Protein AF-A0A3C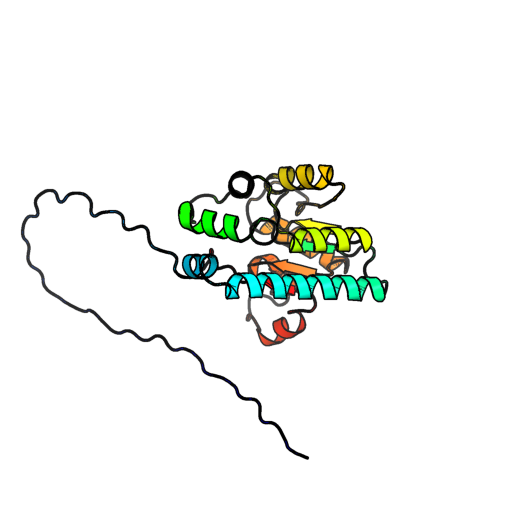2ASI5-F1 (afdb_monomer)

pLDDT: mean 75.32, std 20.76, range [27.34, 98.0]

Structure (mmCIF, N/CA/C/O backbone):
data_AF-A0A3C2ASI5-F1
#
_entry.id   AF-A0A3C2ASI5-F1
#
loop_
_atom_site.group_PDB
_atom_site.id
_atom_site.type_symbol
_atom_site.label_atom_id
_atom_site.label_alt_id
_atom_site.label_comp_id
_atom_site.label_asym_id
_atom_site.label_entity_id
_atom_site.label_seq_id
_atom_site.pdbx_PDB_ins_code
_atom_site.Cartn_x
_atom_site.Cartn_y
_atom_site.Cartn_z
_atom_site.occupancy
_atom_site.B_iso_or_equiv
_atom_site.auth_seq_id
_atom_site.auth_comp_id
_atom_site.auth_asym_id
_atom_site.auth_atom_id
_atom_site.pdbx_PDB_model_num
ATOM 1 N N . MET A 1 1 ? 4.940 -35.934 27.501 1.00 35.19 1 MET A N 1
ATOM 2 C CA . MET A 1 1 ? 5.335 -34.508 27.430 1.00 35.19 1 MET A CA 1
ATOM 3 C C . MET A 1 1 ? 6.661 -34.407 26.698 1.00 35.19 1 MET A C 1
ATOM 5 O O . MET A 1 1 ? 7.696 -34.692 27.286 1.00 35.19 1 MET A O 1
ATOM 9 N N . ILE A 1 2 ? 6.625 -34.088 25.405 1.00 32.31 2 ILE A N 1
ATOM 10 C CA . ILE A 1 2 ? 7.813 -33.987 24.550 1.00 32.31 2 ILE A CA 1
ATOM 11 C C . ILE A 1 2 ? 8.042 -32.499 24.269 1.00 32.31 2 ILE A C 1
ATOM 13 O O . ILE A 1 2 ? 7.171 -31.831 23.722 1.00 32.31 2 ILE A O 1
ATOM 17 N N . LYS A 1 3 ? 9.193 -31.978 24.710 1.00 33.22 3 LYS A N 1
ATOM 18 C CA . LYS A 1 3 ? 9.672 -30.620 24.415 1.00 33.22 3 LYS A CA 1
ATOM 19 C C . LYS A 1 3 ? 10.164 -30.575 22.965 1.00 33.22 3 LYS A C 1
ATOM 21 O O . LYS A 1 3 ? 11.128 -31.267 22.646 1.00 33.22 3 LYS A O 1
ATOM 26 N N . MET A 1 4 ? 9.556 -29.751 22.113 1.00 27.34 4 MET A N 1
ATOM 27 C CA . MET A 1 4 ? 10.111 -29.419 20.796 1.00 27.34 4 MET A CA 1
ATOM 28 C C . MET A 1 4 ? 11.123 -28.277 20.934 1.00 27.34 4 MET A C 1
ATOM 30 O O . MET A 1 4 ? 10.810 -27.214 21.466 1.00 27.34 4 MET A O 1
ATOM 34 N N . LYS A 1 5 ? 12.355 -28.531 20.483 1.00 31.55 5 LYS A N 1
ATOM 35 C CA . LYS A 1 5 ? 13.435 -27.548 20.347 1.00 31.55 5 LYS A CA 1
ATOM 36 C C . LYS A 1 5 ? 13.240 -26.795 19.027 1.00 31.55 5 LYS A C 1
ATOM 38 O O . LYS A 1 5 ? 13.076 -27.439 17.997 1.00 31.55 5 LYS A O 1
ATOM 43 N N . LEU A 1 6 ? 13.282 -25.461 19.062 1.00 35.88 6 LEU A N 1
ATOM 44 C CA . LEU A 1 6 ? 13.335 -24.630 17.857 1.00 35.88 6 LEU A CA 1
ATOM 45 C C . LEU A 1 6 ? 14.610 -24.943 17.059 1.00 35.88 6 LEU A C 1
ATOM 47 O O . LEU A 1 6 ? 15.708 -24.979 17.617 1.00 35.88 6 LEU A O 1
ATOM 51 N N . HIS A 1 7 ? 14.462 -25.141 15.752 1.00 35.16 7 HIS A N 1
ATOM 52 C CA . HIS A 1 7 ? 15.568 -25.187 14.804 1.00 35.16 7 HIS A CA 1
ATOM 53 C C . HIS A 1 7 ? 15.790 -23.784 14.235 1.00 35.16 7 HIS A C 1
ATOM 55 O O . HIS A 1 7 ? 14.991 -23.287 13.448 1.00 35.16 7 HIS A O 1
ATOM 61 N N . ILE A 1 8 ? 16.871 -23.145 14.681 1.00 43.47 8 ILE A N 1
ATOM 62 C CA . ILE A 1 8 ? 17.418 -21.916 14.101 1.00 43.47 8 ILE A CA 1
ATOM 63 C C . ILE A 1 8 ? 18.287 -22.345 12.917 1.00 43.47 8 ILE A C 1
ATOM 65 O O . ILE A 1 8 ? 19.248 -23.089 13.114 1.00 43.47 8 ILE A O 1
ATOM 69 N N . THR A 1 9 ? 17.958 -21.896 11.705 1.00 39.84 9 THR A N 1
ATOM 70 C CA . THR A 1 9 ? 18.727 -22.227 10.495 1.00 39.84 9 THR A CA 1
ATOM 71 C C . THR A 1 9 ? 19.505 -21.004 10.004 1.00 39.84 9 THR A C 1
ATOM 73 O O . THR A 1 9 ? 18.922 -20.049 9.511 1.00 39.84 9 THR A O 1
ATOM 76 N N . ALA A 1 10 ? 20.817 -21.088 10.248 1.00 34.84 10 ALA A N 1
ATOM 77 C CA . ALA A 1 10 ? 22.008 -20.567 9.564 1.00 34.84 10 ALA A CA 1
ATOM 78 C C . ALA A 1 10 ? 21.998 -19.230 8.783 1.00 34.84 10 ALA A C 1
ATOM 80 O O . ALA A 1 10 ? 21.280 -19.038 7.809 1.00 34.84 10 ALA A O 1
ATOM 81 N N . ALA A 1 11 ? 22.968 -18.385 9.157 1.00 34.84 11 ALA A N 1
ATOM 82 C CA . ALA A 1 11 ? 23.467 -17.224 8.427 1.00 34.84 11 ALA A CA 1
ATOM 83 C C . ALA A 1 11 ? 24.266 -17.622 7.170 1.00 34.84 11 ALA A C 1
ATOM 85 O O . ALA A 1 11 ? 25.039 -18.581 7.199 1.00 34.84 11 ALA A O 1
ATOM 86 N N . LEU A 1 12 ? 24.127 -16.842 6.095 1.00 31.58 12 LEU A N 1
ATOM 87 C CA . LEU A 1 12 ? 24.877 -17.001 4.849 1.00 31.58 12 LEU A CA 1
ATOM 88 C C . LEU A 1 12 ? 26.027 -15.982 4.813 1.00 31.58 12 LEU A C 1
ATOM 90 O O . LEU A 1 12 ? 25.814 -14.780 4.686 1.00 31.58 12 LEU A O 1
ATOM 94 N N . ILE A 1 13 ? 27.251 -16.487 4.973 1.00 38.41 13 ILE A N 1
ATOM 95 C CA . ILE A 1 13 ? 28.509 -15.758 4.778 1.00 38.41 13 ILE A CA 1
ATOM 96 C C . ILE A 1 13 ? 28.878 -15.903 3.301 1.00 38.41 13 ILE A C 1
ATOM 98 O O . ILE A 1 13 ? 29.145 -17.017 2.851 1.00 38.41 13 ILE A O 1
ATOM 102 N N . ILE A 1 14 ? 28.934 -14.802 2.553 1.00 42.00 14 ILE A N 1
ATOM 103 C CA . ILE A 1 14 ? 29.550 -14.789 1.222 1.00 42.00 14 ILE A CA 1
ATOM 104 C C . ILE A 1 14 ? 30.981 -14.278 1.390 1.00 42.00 14 ILE A C 1
ATOM 106 O O . ILE A 1 14 ? 31.217 -13.110 1.682 1.00 42.00 14 ILE A O 1
ATOM 110 N N . SER A 1 15 ? 31.943 -15.185 1.240 1.00 35.78 15 SER A N 1
ATOM 111 C CA . SER A 1 15 ? 33.348 -14.860 1.000 1.00 35.78 15 SER A CA 1
ATOM 112 C C . SER A 1 15 ? 33.707 -15.318 -0.407 1.00 35.78 15 SER A C 1
ATOM 114 O O . SER A 1 15 ? 33.629 -16.509 -0.697 1.00 35.78 15 SER A O 1
ATOM 116 N N . ALA A 1 16 ? 34.154 -14.392 -1.251 1.00 41.50 16 ALA A N 1
ATOM 117 C CA . ALA A 1 16 ? 34.965 -14.708 -2.419 1.00 41.50 16 ALA A CA 1
ATOM 118 C C . ALA A 1 16 ? 36.162 -13.750 -2.441 1.00 41.50 16 ALA A C 1
ATOM 120 O O . ALA A 1 16 ? 36.018 -12.534 -2.544 1.00 41.50 16 ALA A O 1
ATOM 121 N N . LEU A 1 17 ? 37.342 -14.336 -2.249 1.00 34.94 17 LEU A N 1
ATOM 122 C CA . LEU A 1 17 ? 38.641 -13.684 -2.282 1.00 34.94 17 LEU A CA 1
ATOM 123 C C . LEU A 1 17 ? 39.067 -13.329 -3.718 1.00 34.94 17 LEU A C 1
ATOM 125 O O . LEU A 1 17 ? 38.914 -14.131 -4.630 1.00 34.94 17 LEU A O 1
ATOM 129 N N . ALA A 1 18 ? 39.738 -12.178 -3.808 1.00 38.81 18 ALA A N 1
ATOM 130 C CA . ALA A 1 18 ? 40.965 -11.884 -4.554 1.00 38.81 18 ALA A CA 1
ATOM 131 C C . ALA A 1 18 ? 41.056 -12.181 -6.065 1.00 38.81 18 ALA A C 1
ATOM 133 O O . ALA A 1 18 ? 41.248 -13.316 -6.488 1.00 38.81 18 ALA A O 1
ATOM 134 N N . LEU A 1 19 ? 41.234 -11.104 -6.836 1.00 37.28 19 LEU A N 1
ATOM 135 C CA . LEU A 1 19 ? 42.262 -11.051 -7.877 1.00 37.28 19 LEU A CA 1
ATOM 136 C C . LEU A 1 19 ? 43.105 -9.786 -7.680 1.00 37.28 19 LEU A C 1
ATOM 138 O O . LEU A 1 19 ? 42.746 -8.693 -8.106 1.00 37.28 19 LEU A O 1
ATOM 142 N N . ALA A 1 20 ? 44.242 -9.958 -7.009 1.00 39.38 20 ALA A N 1
ATOM 143 C CA . ALA A 1 20 ? 45.388 -9.082 -7.179 1.00 39.38 20 ALA A CA 1
ATOM 144 C C . ALA A 1 20 ? 46.186 -9.584 -8.391 1.00 39.38 20 ALA A C 1
ATOM 146 O O . ALA A 1 20 ? 46.561 -10.754 -8.440 1.00 39.38 20 ALA A O 1
ATOM 147 N N . SER A 1 21 ? 46.477 -8.701 -9.343 1.00 30.36 21 SER A N 1
ATOM 148 C CA . SER A 1 21 ? 47.577 -8.879 -10.290 1.00 30.36 21 SER A CA 1
ATOM 149 C C . SER A 1 21 ? 48.184 -7.512 -10.598 1.00 30.36 21 SER A C 1
ATOM 151 O O . SER A 1 21 ? 47.553 -6.649 -11.203 1.00 30.36 21 SER A O 1
ATOM 153 N N . CYS A 1 22 ? 49.407 -7.314 -10.109 1.00 36.34 22 CYS A N 1
ATOM 154 C CA . CYS A 1 22 ? 50.303 -6.230 -10.484 1.00 36.34 22 CYS A CA 1
ATOM 155 C C . CYS A 1 22 ? 50.938 -6.517 -11.852 1.00 36.34 22 CYS A C 1
ATOM 157 O O . CYS A 1 22 ? 51.366 -7.641 -12.103 1.00 36.34 22 CYS A O 1
ATOM 159 N N . GLY A 1 23 ? 51.136 -5.483 -12.672 1.00 30.70 23 GLY A N 1
ATOM 160 C CA . GLY A 1 23 ? 52.029 -5.555 -13.829 1.00 30.70 23 GLY A CA 1
ATOM 161 C C . GLY A 1 23 ? 51.898 -4.360 -14.768 1.00 30.70 23 GLY A C 1
ATOM 162 O O . GLY A 1 23 ? 51.014 -4.320 -15.612 1.00 30.70 23 GLY A O 1
ATOM 163 N N . THR A 1 24 ? 52.791 -3.382 -14.640 1.00 40.09 24 THR A N 1
ATOM 164 C CA . THR A 1 24 ? 53.007 -2.323 -15.635 1.00 40.09 24 THR A CA 1
ATOM 165 C C . THR A 1 24 ? 53.551 -2.897 -16.943 1.00 40.09 24 THR A C 1
ATOM 167 O O . THR A 1 24 ? 54.643 -3.461 -16.928 1.00 40.09 24 THR A O 1
ATOM 170 N N . GLN A 1 25 ? 52.887 -2.635 -18.071 1.00 31.86 25 GLN A N 1
ATOM 171 C CA . GLN A 1 25 ? 53.534 -2.493 -19.379 1.00 31.86 25 GLN A CA 1
ATOM 172 C C . GLN A 1 25 ? 52.708 -1.571 -20.286 1.00 31.86 25 GLN A C 1
ATOM 174 O O . GLN A 1 25 ? 51.485 -1.636 -20.346 1.00 31.86 25 GLN A O 1
ATOM 179 N N . LYS A 1 26 ? 53.418 -0.639 -20.920 1.00 44.66 26 LYS A N 1
ATOM 180 C CA . LYS A 1 26 ? 52.915 0.433 -21.772 1.00 44.66 26 LYS A CA 1
ATOM 181 C C . LYS A 1 26 ? 52.964 -0.077 -23.212 1.00 44.66 26 LYS A C 1
ATOM 183 O O . LYS A 1 26 ? 54.046 -0.107 -23.785 1.00 44.66 26 LYS A O 1
ATOM 188 N N . GLU A 1 27 ? 51.824 -0.447 -23.781 1.00 35.22 27 GLU A N 1
ATOM 189 C CA . GLU A 1 27 ? 51.666 -0.652 -25.224 1.00 35.22 27 GLU A CA 1
ATOM 190 C C . GLU A 1 27 ? 50.466 0.151 -25.724 1.00 35.22 27 GLU A C 1
ATOM 192 O O . GLU A 1 27 ? 49.426 0.242 -25.072 1.00 35.22 27 GLU A O 1
ATOM 197 N N . ALA A 1 28 ? 50.678 0.830 -26.848 1.00 47.94 28 ALA A N 1
ATOM 198 C CA . ALA A 1 28 ? 49.713 1.697 -27.495 1.00 47.94 28 ALA A CA 1
ATOM 199 C C . ALA A 1 28 ? 48.533 0.865 -28.009 1.00 47.94 28 ALA A C 1
ATOM 201 O O . ALA A 1 28 ? 48.712 0.024 -28.885 1.00 47.94 28 ALA A O 1
ATOM 202 N N . ALA A 1 29 ? 47.337 1.113 -27.479 1.00 39.19 29 ALA A N 1
ATOM 203 C CA . ALA A 1 29 ? 46.113 0.538 -28.009 1.00 39.19 29 ALA A CA 1
ATOM 204 C C . ALA A 1 29 ? 45.520 1.498 -29.046 1.00 39.19 29 ALA A C 1
ATOM 206 O O . ALA A 1 29 ? 45.207 2.652 -28.738 1.00 39.19 29 ALA A O 1
ATOM 207 N N . GLU A 1 30 ? 45.386 0.999 -30.275 1.00 44.69 30 GLU A N 1
ATOM 208 C CA . GLU A 1 30 ? 44.434 1.486 -31.272 1.00 44.69 30 GLU A CA 1
ATOM 209 C C . GLU A 1 30 ? 43.090 1.808 -30.612 1.00 44.69 30 GLU A C 1
ATOM 211 O O . GLU A 1 30 ? 42.728 1.186 -29.613 1.00 44.69 30 GLU A O 1
ATOM 216 N N . ALA A 1 31 ? 42.360 2.780 -31.166 1.00 51.41 31 ALA A N 1
ATOM 217 C CA . ALA A 1 31 ? 41.037 3.180 -30.704 1.00 51.41 31 ALA A CA 1
ATOM 218 C C . ALA A 1 31 ? 40.101 1.961 -30.630 1.00 51.41 31 ALA A C 1
ATOM 220 O O . ALA A 1 31 ? 39.445 1.594 -31.606 1.00 51.41 31 ALA A O 1
ATOM 221 N N . ALA A 1 32 ? 40.080 1.316 -29.465 1.00 53.72 32 ALA A N 1
ATOM 222 C CA . ALA A 1 32 ? 39.202 0.211 -29.168 1.00 53.72 32 ALA A CA 1
ATOM 223 C C . ALA A 1 32 ? 37.775 0.740 -29.292 1.00 53.72 32 ALA A C 1
ATOM 225 O O . ALA A 1 32 ? 37.440 1.781 -28.717 1.00 53.72 32 ALA A O 1
ATOM 226 N N . ALA A 1 33 ? 36.947 0.036 -30.066 1.00 59.25 33 ALA A N 1
ATOM 227 C CA . ALA A 1 33 ? 35.510 0.258 -30.052 1.00 59.25 33 ALA A CA 1
ATOM 228 C C . ALA A 1 33 ? 35.047 0.330 -28.586 1.00 59.25 33 ALA A C 1
ATOM 230 O O . ALA A 1 33 ? 35.557 -0.453 -27.773 1.00 59.25 33 ALA A O 1
ATOM 231 N N . PRO A 1 34 ? 34.144 1.265 -28.224 1.00 54.81 34 PRO A N 1
ATOM 232 C CA . PRO A 1 34 ? 33.668 1.362 -26.853 1.00 54.81 34 PRO A CA 1
ATOM 233 C C . PRO A 1 34 ? 33.216 -0.029 -26.419 1.00 54.81 34 PRO A C 1
ATOM 235 O O . PRO A 1 34 ? 32.452 -0.682 -27.136 1.00 54.81 34 PRO A O 1
ATOM 238 N N . ALA A 1 35 ? 33.764 -0.505 -25.296 1.00 59.16 35 ALA A N 1
ATOM 239 C CA . ALA A 1 35 ? 33.378 -1.788 -24.735 1.00 59.16 35 ALA A CA 1
ATOM 240 C C . ALA A 1 35 ? 31.842 -1.837 -24.685 1.00 59.16 35 ALA A C 1
ATOM 242 O O . ALA A 1 35 ? 31.232 -0.824 -24.322 1.00 59.16 35 ALA A O 1
ATOM 243 N N . PRO A 1 36 ? 31.205 -2.951 -25.093 1.00 57.09 36 PRO A N 1
ATOM 244 C CA . PRO A 1 36 ? 29.757 -3.052 -25.030 1.00 57.09 36 PRO A CA 1
ATOM 245 C C . PRO A 1 36 ? 29.332 -2.701 -23.607 1.00 57.09 36 PRO A C 1
ATOM 247 O O . PRO A 1 36 ? 29.848 -3.278 -22.649 1.00 57.09 36 PRO A O 1
ATOM 250 N N . VAL A 1 37 ? 28.444 -1.714 -23.476 1.00 58.03 37 VAL A N 1
ATOM 251 C CA . VAL A 1 37 ? 27.868 -1.344 -22.184 1.00 58.03 37 VAL A CA 1
ATOM 252 C C . VAL A 1 37 ? 27.052 -2.547 -21.732 1.00 58.03 37 VAL A C 1
ATOM 254 O O . VAL A 1 37 ? 25.925 -2.760 -22.178 1.00 58.03 37 VAL A O 1
ATOM 257 N N . VAL A 1 38 ? 27.659 -3.398 -20.909 1.00 58.78 38 VAL A N 1
ATOM 258 C CA . VAL A 1 38 ? 26.954 -4.487 -20.248 1.00 58.78 38 VAL A CA 1
ATOM 259 C C . VAL A 1 38 ? 26.051 -3.812 -19.232 1.00 58.78 38 VAL A C 1
ATOM 261 O O . VAL A 1 38 ? 26.536 -3.258 -18.249 1.00 58.78 38 VAL A O 1
ATOM 264 N N . LYS A 1 39 ? 24.742 -3.800 -19.499 1.00 63.41 39 LYS A N 1
ATOM 265 C CA . LYS A 1 39 ? 23.762 -3.347 -18.513 1.00 63.41 39 LYS A CA 1
ATOM 266 C C . LYS A 1 39 ? 23.946 -4.215 -17.269 1.00 63.41 39 LYS A C 1
ATOM 268 O O . LYS A 1 39 ? 23.798 -5.435 -17.364 1.00 63.41 39 LYS A O 1
ATOM 273 N N . GLU A 1 40 ? 24.303 -3.608 -16.139 1.00 65.81 40 GLU A N 1
ATOM 274 C CA . GLU A 1 40 ? 24.358 -4.331 -14.871 1.00 65.81 40 GLU A CA 1
ATOM 275 C C . GLU A 1 40 ? 22.988 -4.966 -14.620 1.00 65.81 40 GLU A C 1
ATOM 277 O O . GLU A 1 40 ? 21.947 -4.307 -14.663 1.00 65.81 40 GLU A O 1
ATOM 282 N N . VAL A 1 41 ? 22.979 -6.285 -14.439 1.00 69.25 41 VAL A N 1
ATOM 283 C CA . VAL A 1 41 ? 21.748 -7.026 -14.183 1.00 69.25 41 VAL A CA 1
ATOM 284 C C . VAL A 1 41 ? 21.485 -6.958 -12.687 1.00 69.25 41 VAL A C 1
ATOM 286 O O . VAL A 1 41 ? 22.234 -7.536 -11.904 1.00 69.25 41 VAL A O 1
ATOM 289 N N . ASN A 1 42 ? 20.401 -6.298 -12.278 1.00 76.94 42 ASN A N 1
ATOM 290 C CA . ASN A 1 42 ? 19.913 -6.422 -10.908 1.00 76.94 42 ASN A CA 1
ATOM 291 C C . ASN A 1 42 ? 19.352 -7.846 -10.716 1.00 76.94 42 ASN A C 1
ATOM 293 O O . ASN A 1 42 ? 18.238 -8.167 -11.142 1.00 76.94 42 ASN A O 1
ATOM 297 N N . GLU A 1 43 ? 20.152 -8.718 -10.100 1.00 81.62 43 GLU A N 1
ATOM 298 C CA . GLU A 1 43 ? 19.802 -10.122 -9.869 1.00 81.62 43 GLU A CA 1
ATOM 299 C C . GLU A 1 43 ? 18.583 -10.290 -8.953 1.00 81.62 43 GLU A C 1
ATOM 301 O O . GLU A 1 43 ? 17.811 -11.227 -9.152 1.00 81.62 43 GLU A O 1
ATOM 306 N N . ALA A 1 44 ? 18.354 -9.372 -8.007 1.00 81.19 44 ALA A N 1
ATOM 307 C CA . ALA A 1 44 ? 17.193 -9.409 -7.118 1.00 81.19 44 ALA A CA 1
ATOM 308 C C . ALA A 1 44 ? 15.889 -9.119 -7.880 1.00 81.19 44 ALA A C 1
ATOM 310 O O . ALA A 1 44 ? 14.882 -9.811 -7.696 1.00 81.19 44 ALA A O 1
ATOM 311 N N . LEU A 1 45 ? 15.908 -8.139 -8.790 1.00 82.94 45 LEU A N 1
ATOM 312 C CA . LEU A 1 45 ? 14.780 -7.861 -9.685 1.00 82.94 45 LEU A CA 1
ATOM 313 C C . LEU A 1 45 ? 14.532 -9.032 -10.634 1.00 82.94 45 LEU A C 1
ATOM 315 O O . LEU A 1 45 ? 13.401 -9.491 -10.783 1.00 82.94 45 LEU A O 1
ATOM 319 N N . ASN A 1 46 ? 15.600 -9.568 -11.225 1.00 82.56 46 ASN A N 1
ATOM 320 C CA . ASN A 1 46 ? 15.528 -10.726 -12.110 1.00 82.56 46 ASN A CA 1
ATOM 321 C C . ASN A 1 46 ? 14.967 -11.967 -11.389 1.00 82.56 46 ASN A C 1
ATOM 323 O O . ASN A 1 46 ? 14.159 -12.701 -11.958 1.00 82.56 46 ASN A O 1
ATOM 327 N N . TRP A 1 47 ? 15.357 -12.187 -10.128 1.00 84.69 47 TRP A N 1
ATOM 328 C CA . TRP A 1 47 ? 14.779 -13.223 -9.275 1.00 84.69 47 TRP A CA 1
ATOM 329 C C . TRP A 1 47 ? 13.284 -12.980 -9.062 1.00 84.69 47 TRP A C 1
ATOM 331 O O . TRP A 1 47 ? 12.496 -13.900 -9.260 1.00 84.69 47 TRP A O 1
ATOM 341 N N . SER A 1 48 ? 12.882 -11.746 -8.760 1.00 84.94 48 SER A N 1
ATOM 342 C CA . SER A 1 48 ? 11.487 -11.402 -8.452 1.00 84.94 48 SER A CA 1
ATOM 343 C C . SER A 1 48 ? 10.539 -11.543 -9.646 1.00 84.94 48 SER A C 1
ATOM 345 O O . SER A 1 48 ? 9.399 -11.966 -9.475 1.00 84.94 48 SER A O 1
ATOM 347 N N . VAL A 1 49 ? 11.018 -11.277 -10.867 1.00 82.44 49 VAL A N 1
ATOM 348 C CA . VAL A 1 49 ? 10.262 -11.546 -12.106 1.00 82.44 49 VAL A CA 1
ATOM 349 C C . VAL A 1 49 ? 10.069 -13.049 -12.337 1.00 82.44 49 VAL A C 1
ATOM 351 O O . VAL A 1 49 ? 9.020 -13.482 -12.811 1.00 82.44 49 VAL A O 1
ATOM 354 N N . LYS A 1 50 ? 11.091 -13.860 -12.036 1.00 83.75 50 LYS A N 1
ATOM 355 C CA . LYS A 1 50 ? 11.150 -15.277 -12.433 1.00 83.75 50 LYS A CA 1
ATOM 356 C C . LYS A 1 50 ? 10.628 -16.257 -11.387 1.00 83.75 50 LYS A C 1
ATOM 358 O O . LYS A 1 50 ? 10.309 -17.387 -11.748 1.00 83.75 50 LYS A O 1
ATOM 363 N N . ASN A 1 51 ? 10.577 -15.864 -10.117 1.00 83.69 51 ASN A N 1
ATOM 364 C CA . ASN A 1 51 ? 10.313 -16.775 -9.005 1.00 83.69 51 ASN A CA 1
ATOM 365 C C . ASN A 1 51 ? 8.949 -16.494 -8.370 1.00 83.69 51 ASN A C 1
ATOM 367 O O . ASN A 1 51 ? 8.613 -15.360 -8.026 1.00 83.69 51 ASN A O 1
ATOM 371 N N . ALA A 1 52 ? 8.158 -17.554 -8.193 1.00 86.94 52 ALA A N 1
ATOM 372 C CA . ALA A 1 52 ? 6.817 -17.466 -7.618 1.00 86.94 52 ALA A CA 1
ATOM 373 C C . ALA A 1 52 ? 6.847 -17.053 -6.136 1.00 86.94 52 ALA A C 1
ATOM 375 O O . ALA A 1 52 ? 5.874 -16.498 -5.629 1.00 86.94 52 ALA A O 1
ATOM 376 N N . GLU A 1 53 ? 7.970 -17.278 -5.457 1.00 88.88 53 GLU A N 1
ATOM 377 C CA . GLU A 1 53 ? 8.236 -16.900 -4.074 1.00 88.88 53 GLU A CA 1
ATOM 378 C C . GLU A 1 53 ? 8.086 -15.391 -3.855 1.00 88.88 53 GLU A C 1
ATOM 380 O O . GLU A 1 53 ? 7.489 -14.985 -2.861 1.00 88.88 53 GLU A O 1
ATOM 385 N N . ALA A 1 54 ? 8.540 -14.555 -4.795 1.00 86.38 54 ALA A N 1
ATOM 386 C CA . ALA A 1 54 ? 8.371 -13.105 -4.699 1.00 86.38 54 ALA A CA 1
ATOM 387 C C . ALA A 1 54 ? 6.883 -12.715 -4.672 1.00 86.38 54 ALA A C 1
ATOM 389 O O . ALA A 1 54 ? 6.437 -11.969 -3.798 1.00 86.38 54 ALA A O 1
ATOM 390 N N . ARG A 1 55 ? 6.079 -13.303 -5.570 1.00 87.00 55 ARG A N 1
ATOM 391 C CA . ARG A 1 55 ? 4.622 -13.088 -5.586 1.00 87.00 55 ARG A CA 1
ATOM 392 C C . ARG A 1 55 ? 3.928 -13.664 -4.361 1.00 87.00 55 ARG A C 1
ATOM 394 O O . ARG A 1 55 ? 2.949 -13.087 -3.884 1.00 87.00 55 ARG A O 1
ATOM 401 N N . TYR A 1 56 ? 4.406 -14.802 -3.865 1.00 91.06 56 TYR A N 1
ATOM 402 C CA . TYR A 1 56 ? 3.878 -15.402 -2.649 1.00 91.06 56 TYR A CA 1
ATOM 403 C C . TYR A 1 56 ? 4.080 -14.468 -1.454 1.00 91.06 56 TYR A C 1
ATOM 405 O O . TYR A 1 56 ? 3.128 -14.246 -0.714 1.00 91.06 56 TYR A O 1
ATOM 413 N N . LEU A 1 57 ? 5.263 -13.861 -1.305 1.00 91.75 57 LEU A N 1
ATOM 414 C CA . LEU A 1 57 ? 5.543 -12.898 -0.234 1.00 91.75 57 LEU A CA 1
ATOM 415 C C . LEU A 1 57 ? 4.643 -11.658 -0.325 1.00 91.75 57 LEU A C 1
ATOM 417 O O . LEU A 1 57 ? 4.063 -11.254 0.682 1.00 91.75 57 LEU A O 1
ATOM 421 N N . TYR A 1 58 ? 4.455 -11.098 -1.526 1.00 92.62 58 TYR A N 1
ATOM 422 C CA . TYR A 1 58 ? 3.496 -10.008 -1.738 1.00 92.62 58 TYR A CA 1
ATOM 423 C C . TYR A 1 58 ? 2.078 -10.411 -1.301 1.00 92.62 58 TYR A C 1
ATOM 425 O O . TYR A 1 58 ? 1.446 -9.733 -0.490 1.00 92.62 58 TYR A O 1
ATOM 433 N N . SER A 1 59 ? 1.600 -11.560 -1.784 1.00 92.56 59 SER A N 1
ATOM 434 C CA . SER A 1 59 ? 0.246 -12.054 -1.500 1.00 92.56 59 SER A CA 1
ATOM 435 C C . SER A 1 59 ? 0.049 -12.364 -0.015 1.00 92.56 59 SER A C 1
ATOM 437 O O . SER A 1 59 ? -0.992 -12.046 0.557 1.00 92.56 59 SER A O 1
ATOM 439 N N . GLN A 1 60 ? 1.058 -12.954 0.629 1.00 94.50 60 GLN A N 1
ATOM 440 C CA . GLN A 1 60 ? 1.070 -13.238 2.061 1.00 94.50 60 GLN A CA 1
ATOM 441 C C . GLN A 1 60 ? 0.935 -11.947 2.872 1.00 94.50 60 GLN A C 1
ATOM 443 O O . GLN A 1 60 ? 0.111 -11.879 3.783 1.00 94.50 60 GLN A O 1
ATOM 448 N N . ASN A 1 61 ? 1.697 -10.913 2.526 1.00 95.19 61 ASN A N 1
ATOM 449 C CA . ASN A 1 61 ? 1.669 -9.642 3.241 1.00 95.19 61 ASN A CA 1
ATOM 450 C C . ASN A 1 61 ? 0.363 -8.868 3.013 1.00 95.19 61 ASN A C 1
ATOM 452 O O . ASN A 1 61 ? -0.196 -8.332 3.970 1.00 95.19 61 ASN A O 1
ATOM 456 N N . MET A 1 62 ? -0.184 -8.876 1.792 1.00 96.00 62 MET A N 1
ATOM 457 C CA . MET A 1 62 ? -1.519 -8.317 1.526 1.00 96.00 62 MET A CA 1
ATOM 458 C C . MET A 1 62 ? -2.618 -9.065 2.283 1.00 96.00 62 MET A C 1
ATOM 460 O O . MET A 1 62 ? -3.559 -8.452 2.797 1.00 96.00 62 MET A O 1
ATOM 464 N N . ARG A 1 63 ? -2.486 -10.389 2.415 1.00 95.56 63 ARG A N 1
ATOM 465 C CA . ARG A 1 63 ? -3.412 -11.192 3.213 1.00 95.56 63 ARG A CA 1
ATOM 466 C C . ARG A 1 63 ? -3.355 -10.811 4.688 1.00 95.56 63 ARG A C 1
ATOM 468 O O . ARG A 1 63 ? -4.406 -10.609 5.288 1.00 95.56 63 ARG A O 1
ATOM 475 N N . ILE A 1 64 ? -2.153 -10.653 5.245 1.00 95.50 64 ILE A N 1
ATOM 476 C CA . ILE A 1 64 ? -1.962 -10.182 6.624 1.00 95.50 64 ILE A CA 1
ATOM 477 C C . ILE A 1 64 ? -2.619 -8.808 6.810 1.00 95.50 64 ILE A C 1
ATOM 479 O O . ILE A 1 64 ? -3.356 -8.623 7.776 1.00 95.50 64 ILE A O 1
ATOM 483 N N . ALA A 1 65 ? -2.423 -7.871 5.876 1.00 96.56 65 ALA A N 1
ATOM 484 C CA . ALA A 1 65 ? -3.055 -6.550 5.930 1.00 96.56 65 ALA A CA 1
ATOM 485 C C . ALA A 1 65 ? -4.586 -6.645 5.954 1.00 96.56 65 ALA A C 1
ATOM 487 O O . ALA A 1 65 ? -5.240 -6.047 6.807 1.00 96.56 65 ALA A O 1
ATOM 488 N N . SER A 1 66 ? -5.150 -7.460 5.065 1.00 97.00 66 SER A N 1
ATOM 489 C CA . SER A 1 66 ? -6.595 -7.676 4.965 1.00 97.00 66 SER A CA 1
ATOM 490 C C . SER A 1 66 ? -7.172 -8.319 6.229 1.00 97.00 66 SER A C 1
ATOM 492 O O . SER A 1 66 ? -8.214 -7.898 6.729 1.00 97.00 66 SER A O 1
ATOM 494 N N . ASP A 1 67 ? -6.488 -9.317 6.794 1.00 95.94 67 ASP A N 1
ATOM 495 C CA . ASP A 1 67 ? -6.913 -9.964 8.038 1.00 95.94 67 ASP A CA 1
ATOM 496 C C . ASP A 1 67 ? -6.864 -8.979 9.225 1.00 95.94 67 ASP A C 1
ATOM 498 O O . ASP A 1 67 ? -7.739 -9.016 10.094 1.00 95.94 67 ASP A O 1
ATOM 502 N N . ARG A 1 68 ? -5.910 -8.034 9.234 1.00 94.88 68 ARG A N 1
ATOM 503 C CA . ARG A 1 68 ? -5.849 -6.953 10.231 1.00 94.88 68 ARG A CA 1
ATOM 504 C C . ARG A 1 68 ? -6.989 -5.953 10.088 1.00 94.88 68 ARG A C 1
ATOM 506 O O . ARG A 1 68 ? -7.649 -5.676 11.089 1.00 94.88 68 ARG A O 1
ATOM 513 N N . VAL A 1 69 ? -7.265 -5.464 8.877 1.00 95.88 69 VAL A N 1
ATOM 514 C CA . VAL A 1 69 ? -8.418 -4.579 8.619 1.00 95.88 69 VAL A CA 1
ATOM 515 C C . VAL A 1 69 ? -9.709 -5.253 9.071 1.00 95.88 69 VAL A C 1
ATOM 517 O O . VAL A 1 69 ? -10.457 -4.686 9.864 1.00 95.88 69 VAL A O 1
ATOM 520 N N . ARG A 1 70 ? -9.916 -6.514 8.683 1.00 96.12 70 ARG A N 1
ATOM 521 C CA . ARG A 1 70 ? -11.079 -7.304 9.102 1.00 96.12 70 ARG A CA 1
ATOM 522 C C . ARG A 1 70 ? -11.180 -7.454 10.619 1.00 96.12 70 ARG A C 1
ATOM 524 O O . ARG A 1 70 ? -12.274 -7.374 11.169 1.00 96.12 70 ARG A O 1
ATOM 531 N N . SER A 1 71 ? -10.059 -7.669 11.306 1.00 95.06 71 SER A N 1
ATOM 532 C CA . SER A 1 71 ? -10.042 -7.733 12.769 1.00 95.06 71 SER A CA 1
ATOM 533 C C . SER A 1 71 ? -10.500 -6.415 13.401 1.00 95.06 71 SER A C 1
ATOM 535 O O . SER A 1 71 ? -11.312 -6.457 14.321 1.00 95.06 71 SER A O 1
ATOM 537 N N . MET A 1 72 ? -10.031 -5.269 12.894 1.00 94.19 72 MET A N 1
ATOM 538 C CA . MET A 1 72 ? -10.425 -3.938 13.383 1.00 94.19 72 MET A CA 1
ATOM 539 C C . MET A 1 72 ? -11.890 -3.608 13.071 1.00 94.19 72 MET A C 1
ATOM 541 O O . MET A 1 72 ? -12.578 -2.994 13.885 1.00 94.19 72 MET A O 1
ATOM 545 N N . MET A 1 73 ? -12.394 -4.050 11.915 1.00 94.38 73 MET A N 1
ATOM 546 C CA . MET A 1 73 ? -13.821 -3.955 11.586 1.00 94.38 73 MET A CA 1
ATOM 547 C C . MET A 1 73 ? -14.665 -4.729 12.600 1.00 94.38 73 MET A C 1
ATOM 549 O O . MET A 1 73 ? -15.648 -4.211 13.123 1.00 94.38 73 MET A O 1
ATOM 553 N N . ASN A 1 74 ? -14.258 -5.961 12.916 1.00 94.38 74 ASN A N 1
ATOM 554 C CA . ASN A 1 74 ? -14.978 -6.822 13.851 1.00 94.38 74 ASN A CA 1
ATOM 555 C C . ASN A 1 74 ? -14.925 -6.310 15.301 1.00 94.38 74 ASN A C 1
ATOM 557 O O . ASN A 1 74 ? -15.860 -6.569 16.058 1.00 94.38 74 ASN A O 1
ATOM 561 N N . SER A 1 75 ? -13.858 -5.605 15.698 1.00 93.06 75 SER A N 1
ATOM 562 C CA . SER A 1 75 ? -13.747 -4.973 17.023 1.00 93.06 75 SER A CA 1
ATOM 563 C C . SER A 1 75 ? -14.441 -3.608 17.110 1.00 93.06 75 SER A C 1
ATOM 565 O O . SER A 1 75 ? -14.616 -3.092 18.212 1.00 93.06 75 SER A O 1
ATOM 567 N N . GLY A 1 76 ? -14.868 -3.030 15.980 1.00 90.06 76 GLY A N 1
ATOM 568 C CA . GLY A 1 76 ? -15.448 -1.684 15.917 1.00 90.06 76 GLY A CA 1
ATOM 569 C C . GLY A 1 76 ? -14.418 -0.555 16.039 1.00 90.06 76 GLY A C 1
ATOM 570 O O . GLY A 1 76 ? -14.792 0.595 16.254 1.00 90.06 76 GLY A O 1
ATOM 571 N N . GLU A 1 77 ? -13.128 -0.866 15.903 1.00 90.00 77 GLU A N 1
ATOM 572 C CA . GLU A 1 77 ? -12.014 0.083 16.040 1.00 90.00 77 GLU A CA 1
ATOM 573 C C . GLU A 1 77 ? -11.609 0.728 14.704 1.00 90.00 77 GLU A C 1
ATOM 575 O O . GLU A 1 77 ? -10.745 1.602 14.681 1.00 90.00 77 GLU A O 1
ATOM 580 N N . SER A 1 78 ? -12.211 0.312 13.585 1.00 91.25 78 SER A N 1
ATOM 581 C CA . SER A 1 78 ? -11.810 0.752 12.243 1.00 91.25 78 SER A CA 1
ATOM 582 C C . SER A 1 78 ? -12.222 2.185 11.893 1.00 91.25 78 SER A C 1
ATOM 584 O O . SER A 1 78 ? -11.525 2.855 11.135 1.00 91.25 78 SER A O 1
ATOM 586 N N . MET A 1 79 ? -13.341 2.682 12.425 1.00 91.62 79 MET A N 1
ATOM 587 C CA . MET A 1 79 ? -13.916 3.956 11.982 1.00 91.62 79 MET A CA 1
ATOM 588 C C . MET A 1 79 ? -12.971 5.138 12.252 1.00 91.62 79 MET A C 1
ATOM 590 O O . MET A 1 79 ? -12.558 5.373 13.388 1.00 91.62 79 MET A O 1
ATOM 594 N N . GLY A 1 80 ? -12.656 5.913 11.209 1.00 88.75 80 GLY A N 1
ATOM 595 C CA . GLY A 1 80 ? -11.788 7.094 11.309 1.00 88.75 80 GLY A CA 1
ATOM 596 C C . GLY A 1 80 ? -10.287 6.792 11.410 1.00 88.75 80 GLY A C 1
ATOM 597 O O . GLY A 1 80 ? -9.493 7.731 11.536 1.00 88.75 80 GLY A O 1
ATOM 598 N N . GLN A 1 81 ? -9.899 5.515 11.334 1.00 95.06 81 GLN A N 1
ATOM 599 C CA . GLN A 1 81 ? -8.513 5.086 11.165 1.00 95.06 81 GLN A CA 1
ATOM 600 C C . GLN A 1 81 ? -8.072 5.180 9.697 1.00 95.06 81 GLN A C 1
ATOM 602 O O . GLN A 1 81 ? -8.890 5.303 8.787 1.00 95.06 81 GLN A O 1
ATOM 607 N N . ALA A 1 82 ? -6.767 5.089 9.471 1.00 95.88 82 ALA A N 1
ATOM 608 C CA . ALA A 1 82 ? -6.138 5.200 8.170 1.00 95.88 82 ALA A CA 1
ATOM 609 C C . ALA A 1 82 ? -5.142 4.068 7.912 1.00 95.88 82 ALA A C 1
ATOM 611 O O . ALA A 1 82 ? -4.388 3.650 8.800 1.00 95.88 82 ALA A O 1
ATOM 612 N N . VAL A 1 83 ? -5.131 3.609 6.664 1.00 96.44 83 VAL A N 1
ATOM 613 C CA . VAL A 1 83 ? -4.164 2.663 6.112 1.00 96.44 83 VAL A CA 1
ATOM 614 C C . VAL A 1 83 ? -3.260 3.411 5.140 1.00 96.44 83 VAL A C 1
ATOM 616 O O . VAL A 1 83 ? -3.734 3.980 4.161 1.00 96.44 83 VAL A O 1
ATOM 619 N N . PHE A 1 84 ? -1.959 3.404 5.410 1.00 94.69 84 PHE A N 1
ATOM 620 C CA . PHE A 1 84 ? -0.940 3.990 4.544 1.00 94.69 84 PHE A CA 1
ATOM 621 C C . PHE A 1 84 ? -0.396 2.919 3.596 1.00 94.69 84 PHE A C 1
ATOM 623 O O . PHE A 1 84 ? -0.082 1.819 4.051 1.00 94.69 84 PHE A O 1
ATOM 630 N N . ILE A 1 85 ? -0.284 3.222 2.302 1.00 94.38 85 ILE A N 1
ATOM 631 C CA . ILE A 1 85 ? 0.191 2.280 1.278 1.00 94.38 85 ILE A CA 1
ATOM 632 C C . ILE A 1 85 ? 1.223 2.923 0.344 1.00 94.38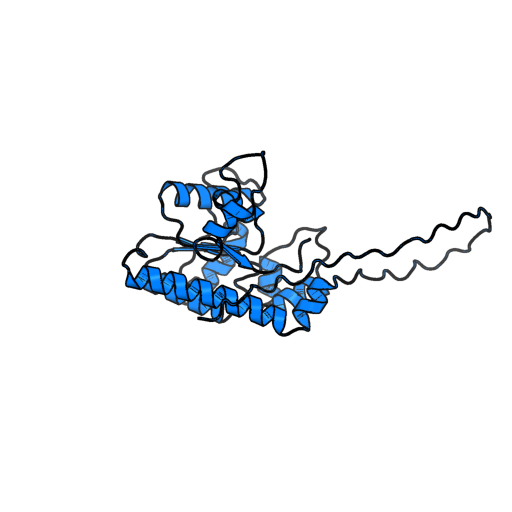 85 ILE A C 1
ATOM 634 O O . ILE A 1 85 ? 0.963 3.966 -0.257 1.00 94.38 85 ILE A O 1
ATOM 638 N N . ASP A 1 86 ? 2.380 2.279 0.186 1.00 90.06 86 ASP A N 1
ATOM 639 C CA . ASP A 1 86 ? 3.352 2.586 -0.872 1.00 90.06 86 ASP A CA 1
ATOM 640 C C . ASP A 1 86 ? 2.717 2.350 -2.253 1.00 90.06 86 ASP A C 1
ATOM 642 O O . ASP A 1 86 ? 2.413 1.223 -2.653 1.00 90.06 86 ASP A O 1
ATOM 646 N N . ALA A 1 87 ? 2.489 3.440 -2.985 1.00 86.94 87 ALA A N 1
ATOM 647 C CA . ALA A 1 87 ? 1.751 3.408 -4.240 1.00 86.94 87 ALA A CA 1
ATOM 648 C C . ALA A 1 87 ? 2.535 2.735 -5.377 1.00 86.94 87 ALA A C 1
ATOM 650 O O . ALA A 1 87 ? 1.941 2.040 -6.199 1.00 86.94 87 ALA A O 1
ATOM 651 N N . ALA A 1 88 ? 3.854 2.921 -5.442 1.00 82.31 88 ALA A N 1
ATOM 652 C CA . ALA A 1 88 ? 4.642 2.459 -6.580 1.00 82.31 88 ALA A CA 1
ATOM 653 C C . ALA A 1 88 ? 4.731 0.930 -6.604 1.00 82.31 88 ALA A C 1
ATOM 655 O O . ALA A 1 88 ? 4.422 0.298 -7.616 1.00 82.31 88 ALA A O 1
ATOM 656 N N . PHE A 1 89 ? 5.118 0.334 -5.475 1.00 85.38 89 PHE A N 1
ATOM 657 C CA . PHE A 1 89 ? 5.357 -1.105 -5.408 1.00 85.38 89 PHE A CA 1
ATOM 658 C C . PHE A 1 89 ? 4.166 -1.909 -4.957 1.00 85.38 89 PHE A C 1
ATOM 660 O O . PHE A 1 89 ? 4.191 -3.109 -5.183 1.00 85.38 89 PHE A O 1
ATOM 667 N N . LEU A 1 90 ? 3.156 -1.328 -4.308 1.00 92.38 90 LEU A N 1
ATOM 668 C CA . LEU A 1 90 ? 2.102 -2.147 -3.708 1.00 92.38 90 LEU A CA 1
ATOM 669 C C . LEU A 1 90 ? 0.765 -2.049 -4.425 1.00 92.38 90 LEU A C 1
ATOM 671 O O . LEU A 1 90 ? -0.032 -2.978 -4.305 1.00 92.38 90 LEU A O 1
ATOM 675 N N . LEU A 1 91 ? 0.533 -0.971 -5.177 1.00 93.88 91 LEU A N 1
ATOM 676 C CA . LEU A 1 91 ? -0.748 -0.720 -5.828 1.00 93.88 91 LEU A CA 1
ATOM 677 C C . LEU A 1 91 ? -0.807 -1.268 -7.260 1.00 93.88 91 LEU A C 1
ATOM 679 O O . LEU A 1 91 ? -1.834 -1.810 -7.662 1.00 93.88 91 LEU A O 1
ATOM 683 N N . PHE A 1 92 ? 0.272 -1.135 -8.034 1.00 93.44 92 PHE A N 1
ATOM 684 C CA . PHE A 1 92 ? 0.327 -1.574 -9.433 1.00 93.44 92 PHE A CA 1
ATOM 685 C C . PHE A 1 92 ? 0.690 -3.050 -9.586 1.00 93.44 92 PHE A C 1
ATOM 687 O O . PHE A 1 92 ? 1.357 -3.623 -8.721 1.00 93.44 92 PHE A O 1
ATOM 694 N N . ASN A 1 93 ? 0.292 -3.635 -10.724 1.00 92.44 93 ASN A N 1
ATOM 695 C CA . ASN A 1 93 ? 0.595 -5.017 -11.095 1.00 92.44 93 ASN A CA 1
ATOM 696 C C . ASN A 1 93 ? 2.085 -5.355 -10.894 1.00 92.44 93 ASN A C 1
ATOM 698 O O . ASN A 1 93 ? 2.944 -4.812 -11.585 1.00 92.44 93 ASN A O 1
ATOM 702 N N . GLN A 1 94 ? 2.389 -6.295 -9.998 1.00 88.75 94 GLN A N 1
ATOM 703 C CA . GLN A 1 94 ? 3.744 -6.647 -9.575 1.00 88.75 94 GLN A CA 1
ATOM 704 C C . GLN A 1 94 ? 4.625 -7.078 -10.740 1.00 88.75 94 GLN A C 1
ATOM 706 O O . GLN A 1 94 ? 5.796 -6.716 -10.787 1.00 88.75 94 GLN A O 1
ATOM 711 N N . ASN A 1 95 ? 4.082 -7.839 -11.693 1.00 88.19 95 ASN A N 1
ATOM 712 C CA . ASN A 1 95 ? 4.884 -8.315 -12.821 1.00 88.19 95 ASN A CA 1
ATOM 713 C C . ASN A 1 95 ? 5.301 -7.160 -13.704 1.00 88.19 95 ASN A C 1
ATOM 715 O O . ASN A 1 95 ? 6.473 -7.045 -14.039 1.00 88.19 95 ASN A O 1
ATOM 719 N N . MET A 1 96 ? 4.348 -6.288 -14.026 1.00 90.25 96 MET A N 1
ATOM 720 C CA . MET A 1 96 ? 4.618 -5.111 -14.836 1.00 90.25 96 MET A CA 1
ATOM 721 C C . MET A 1 96 ? 5.559 -4.152 -14.105 1.00 90.25 96 MET A C 1
ATOM 723 O O . MET A 1 96 ? 6.476 -3.625 -14.725 1.00 90.25 96 MET A O 1
ATOM 727 N N . THR A 1 97 ? 5.405 -3.991 -12.789 1.00 89.12 97 THR A N 1
ATOM 728 C CA . THR A 1 97 ? 6.323 -3.204 -11.961 1.00 89.12 97 THR A CA 1
ATOM 729 C C . THR A 1 97 ? 7.739 -3.774 -11.998 1.00 89.12 97 THR A C 1
ATOM 731 O O . THR A 1 97 ? 8.687 -3.049 -12.294 1.00 89.12 97 THR A O 1
ATOM 734 N N . TYR A 1 98 ? 7.925 -5.074 -11.763 1.00 87.38 98 TYR A N 1
ATOM 735 C CA . TYR A 1 98 ? 9.260 -5.674 -11.810 1.00 87.38 98 TYR A CA 1
ATOM 736 C C . TYR A 1 98 ? 9.860 -5.643 -13.219 1.00 87.38 98 TYR A C 1
ATOM 738 O O . TYR A 1 98 ? 11.037 -5.321 -13.367 1.00 87.38 98 TYR A O 1
ATOM 746 N N . GLU A 1 99 ? 9.068 -5.912 -14.258 1.00 86.69 99 GLU A N 1
ATOM 747 C CA . GLU A 1 99 ? 9.495 -5.774 -15.654 1.00 86.69 99 GLU A CA 1
ATOM 748 C C . GLU A 1 99 ? 9.914 -4.339 -15.981 1.00 86.69 99 GLU A C 1
ATOM 750 O O . GLU A 1 99 ? 10.944 -4.141 -16.628 1.00 86.69 99 GLU A O 1
ATOM 755 N N . TYR A 1 100 ? 9.169 -3.340 -15.501 1.00 86.88 100 TYR A N 1
ATOM 756 C CA . TYR A 1 100 ? 9.516 -1.932 -15.660 1.00 86.88 100 TYR A CA 1
ATOM 757 C C . TYR A 1 100 ? 10.907 -1.651 -15.087 1.00 86.88 100 TYR A C 1
ATOM 759 O O . TYR A 1 100 ? 11.781 -1.148 -15.792 1.00 86.88 100 TYR A O 1
ATOM 767 N N . PHE A 1 101 ? 11.165 -2.054 -13.842 1.00 83.12 101 PHE A N 1
ATOM 768 C CA . PHE A 1 101 ? 12.467 -1.819 -13.218 1.00 83.12 101 PHE A CA 1
ATOM 769 C C . PHE A 1 101 ? 13.597 -2.657 -13.838 1.00 83.12 101 PHE A C 1
ATOM 771 O O . PHE A 1 101 ? 14.725 -2.176 -13.917 1.00 83.12 101 PHE A O 1
ATOM 778 N N . VAL A 1 102 ? 13.327 -3.857 -14.365 1.00 80.88 102 VAL A N 1
ATOM 779 C CA . VAL A 1 102 ? 14.322 -4.630 -15.137 1.00 80.88 102 VAL A CA 1
ATOM 780 C C . VAL A 1 102 ? 14.685 -3.924 -16.448 1.00 80.88 102 VAL A C 1
ATOM 782 O O . VAL A 1 102 ? 15.857 -3.879 -16.835 1.00 80.88 102 VAL A O 1
ATOM 785 N N . ASN A 1 103 ? 13.698 -3.359 -17.144 1.00 80.06 103 ASN A N 1
ATOM 786 C CA . ASN A 1 103 ? 13.879 -2.807 -18.485 1.00 80.06 103 ASN A CA 1
ATOM 787 C C . ASN A 1 103 ? 14.368 -1.355 -18.471 1.00 80.06 103 ASN A C 1
ATOM 789 O O . ASN A 1 103 ? 15.267 -1.014 -19.242 1.00 80.06 103 ASN A O 1
ATOM 793 N N . PHE A 1 104 ? 13.870 -0.539 -17.547 1.00 75.94 104 PHE A N 1
ATOM 794 C CA . PHE A 1 104 ? 14.083 0.912 -17.512 1.00 75.94 104 PHE A CA 1
ATOM 795 C C . PHE A 1 104 ? 14.817 1.388 -16.255 1.00 75.94 104 PHE A C 1
ATOM 797 O O . PHE A 1 104 ? 15.306 2.512 -16.228 1.00 75.94 104 PHE A O 1
ATOM 804 N N . GLY A 1 105 ? 14.969 0.534 -15.238 1.00 64.44 105 GLY A N 1
ATOM 805 C CA . GLY A 1 105 ? 15.649 0.893 -13.998 1.00 64.44 105 GLY A CA 1
ATOM 806 C C . GLY A 1 105 ? 17.155 1.072 -14.185 1.00 64.44 105 GLY A C 1
ATOM 807 O O . GLY A 1 105 ? 17.911 0.106 -14.157 1.00 64.44 105 GLY A O 1
ATOM 808 N N . SER A 1 106 ? 17.589 2.320 -14.342 1.00 54.78 106 SER A N 1
ATOM 809 C CA . SER A 1 106 ? 18.834 2.813 -13.746 1.00 54.78 106 SER A CA 1
ATOM 810 C C . SER A 1 106 ? 18.397 3.894 -12.768 1.00 54.78 106 SER A C 1
ATOM 812 O O . SER A 1 106 ? 18.019 4.982 -13.184 1.00 54.78 106 SER A O 1
ATOM 814 N N . ILE A 1 107 ? 18.364 3.576 -11.475 1.00 53.59 107 ILE A N 1
ATOM 815 C CA . ILE A 1 107 ? 17.830 4.440 -10.404 1.00 53.59 107 ILE A CA 1
ATOM 816 C C . ILE A 1 107 ? 18.876 5.516 -10.042 1.00 53.59 107 ILE A C 1
ATOM 818 O O . ILE A 1 107 ? 19.231 5.729 -8.888 1.00 53.59 107 ILE A O 1
ATOM 822 N N . GLY A 1 108 ? 19.459 6.126 -11.073 1.00 51.69 108 GLY A N 1
ATOM 823 C CA . GLY A 1 108 ? 20.267 7.337 -10.988 1.00 51.69 108 GLY A CA 1
ATOM 824 C C . GLY A 1 108 ? 19.466 8.576 -11.386 1.00 51.69 108 GLY A C 1
ATOM 825 O O . GLY A 1 108 ? 19.746 9.647 -10.861 1.00 51.69 108 GLY A O 1
ATOM 826 N N . ASP A 1 109 ? 18.432 8.411 -12.222 1.00 50.31 109 ASP A N 1
ATOM 827 C CA . ASP A 1 109 ? 17.603 9.504 -12.724 1.00 50.31 109 ASP A CA 1
ATOM 828 C C . ASP A 1 109 ? 16.129 9.310 -12.311 1.00 50.31 109 ASP A C 1
ATOM 830 O O . ASP A 1 109 ? 15.534 8.253 -12.507 1.00 50.31 109 ASP A O 1
ATOM 834 N N . GLU A 1 110 ? 15.597 10.345 -11.656 1.00 59.00 110 GLU A N 1
ATOM 835 C CA . GLU A 1 110 ? 14.193 10.700 -11.379 1.00 59.00 110 GLU A CA 1
ATOM 836 C C . GLU A 1 110 ? 13.103 9.652 -11.713 1.00 59.00 110 GLU A C 1
ATOM 838 O O . GLU A 1 110 ? 12.349 9.806 -12.671 1.00 59.00 110 GLU A O 1
ATOM 843 N N . PHE A 1 111 ? 12.940 8.616 -10.877 1.00 73.75 111 PHE A N 1
ATOM 844 C CA . PHE A 1 111 ? 11.783 7.713 -10.967 1.00 73.75 111 PHE A CA 1
ATOM 845 C C . PHE A 1 111 ? 10.463 8.493 -10.859 1.00 73.75 111 PHE A C 1
ATOM 847 O O . PHE A 1 111 ? 10.216 9.169 -9.858 1.00 73.75 111 PHE 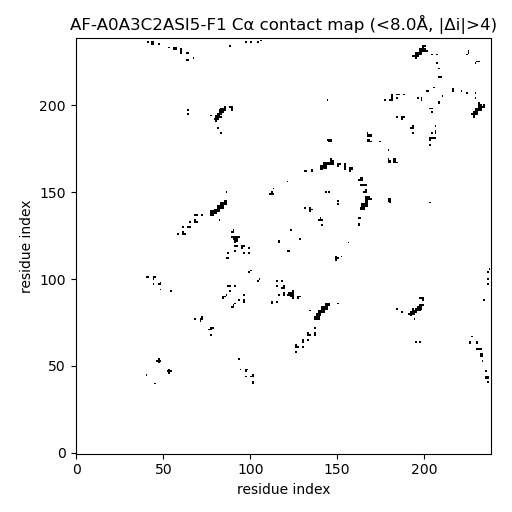A O 1
ATOM 854 N N . SER A 1 112 ? 9.586 8.334 -11.853 1.00 76.56 112 SER A N 1
ATOM 855 C CA . SER A 1 112 ? 8.229 8.874 -11.830 1.00 76.56 112 SER A CA 1
ATOM 856 C C . SER A 1 112 ? 7.184 7.771 -11.663 1.00 76.56 112 SER A C 1
ATOM 858 O O . SER A 1 112 ? 7.070 6.854 -12.480 1.00 76.56 112 SER A O 1
ATOM 860 N N . ILE A 1 113 ? 6.322 7.916 -10.653 1.00 80.62 113 ILE A N 1
ATOM 861 C CA . ILE A 1 113 ? 5.137 7.058 -10.480 1.00 80.62 113 ILE A CA 1
ATOM 862 C C . ILE A 1 113 ? 4.211 7.144 -11.706 1.00 80.62 113 ILE A C 1
ATOM 864 O O . ILE A 1 113 ? 3.553 6.164 -12.057 1.00 80.62 113 ILE A O 1
ATOM 868 N N . GLY A 1 114 ? 4.182 8.289 -12.396 1.00 82.69 114 GLY A N 1
ATOM 869 C CA . GLY A 1 114 ? 3.400 8.470 -13.618 1.00 82.69 114 GLY A CA 1
ATOM 870 C C . GLY A 1 114 ? 3.873 7.593 -14.779 1.00 82.69 114 GLY A C 1
ATOM 871 O O . GLY A 1 114 ? 3.041 7.043 -15.502 1.00 82.69 114 GLY A O 1
ATOM 872 N N . GLU A 1 115 ? 5.185 7.404 -14.929 1.00 84.94 115 GLU A N 1
ATOM 873 C CA . GLU A 1 115 ? 5.760 6.522 -15.954 1.00 84.94 115 GLU A CA 1
ATOM 874 C C . GLU A 1 115 ? 5.433 5.057 -15.673 1.00 84.94 115 GLU A C 1
ATOM 876 O O . GLU A 1 115 ? 4.958 4.351 -16.565 1.00 84.94 115 GLU A O 1
ATOM 881 N N . LEU A 1 116 ? 5.596 4.624 -14.418 1.00 87.69 116 LEU A N 1
ATOM 882 C CA . LEU A 1 116 ? 5.211 3.279 -13.993 1.00 87.69 116 LEU A CA 1
ATOM 883 C C . LEU A 1 116 ? 3.717 3.033 -14.225 1.00 87.69 116 LEU A C 1
ATOM 885 O O . LEU A 1 116 ? 3.337 2.008 -14.788 1.00 87.69 116 LEU A O 1
ATOM 889 N N . ARG A 1 117 ? 2.861 3.989 -13.851 1.00 89.00 117 ARG A N 1
ATOM 890 C CA . ARG A 1 117 ? 1.416 3.906 -14.095 1.00 89.00 117 ARG A CA 1
ATOM 891 C C . ARG A 1 117 ? 1.108 3.729 -15.583 1.00 89.00 117 ARG A C 1
ATOM 893 O O . ARG A 1 117 ? 0.289 2.881 -15.943 1.00 89.00 117 ARG A O 1
ATOM 900 N N . GLY A 1 118 ? 1.757 4.527 -16.433 1.00 88.31 118 GLY A N 1
ATOM 901 C CA . GLY A 1 118 ? 1.630 4.443 -17.887 1.00 88.31 118 GLY A CA 1
ATOM 902 C C . GLY A 1 118 ? 2.054 3.076 -18.421 1.00 88.31 118 GLY A C 1
ATOM 903 O O . GLY A 1 118 ? 1.312 2.471 -19.192 1.00 88.31 118 GLY A O 1
ATOM 904 N N . TYR A 1 119 ? 3.187 2.550 -17.947 1.00 90.81 119 TYR A N 1
ATOM 905 C CA . TYR A 1 119 ? 3.666 1.212 -18.299 1.00 90.81 119 TYR A CA 1
ATOM 906 C C . TYR A 1 119 ? 2.669 0.125 -17.886 1.00 90.81 119 TYR A C 1
ATOM 908 O O . TYR A 1 119 ? 2.281 -0.713 -18.699 1.00 90.81 119 TYR A O 1
ATOM 916 N N . CYS A 1 120 ? 2.169 0.195 -16.651 1.00 90.88 120 CYS A N 1
ATOM 917 C CA . CYS A 1 120 ? 1.156 -0.715 -16.127 1.00 90.88 120 CYS A CA 1
ATOM 918 C C . CYS A 1 120 ? -0.219 -0.533 -16.788 1.00 90.88 120 CYS A C 1
ATOM 920 O O . CYS A 1 120 ? -1.106 -1.352 -16.570 1.00 90.88 120 CYS A O 1
ATOM 922 N N . SER A 1 121 ? -0.432 0.508 -17.604 1.00 90.44 121 SER A N 1
ATOM 923 C CA . SER A 1 121 ? -1.729 0.822 -18.225 1.00 90.44 121 SER A CA 1
ATOM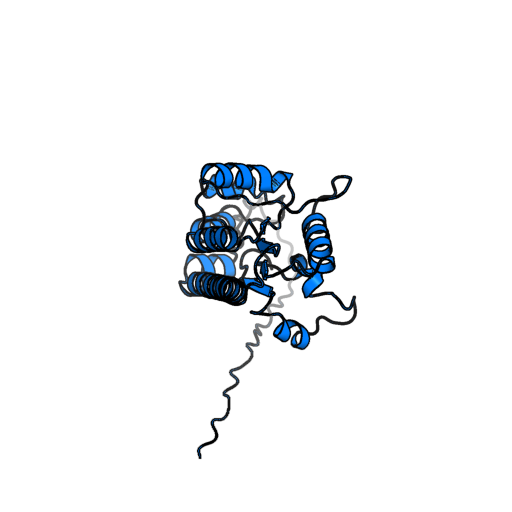 924 C C . SER A 1 121 ? -2.870 0.903 -17.200 1.00 90.44 121 SER A C 1
ATOM 926 O O . SER A 1 121 ? -3.957 0.376 -17.432 1.00 90.44 121 SER A O 1
ATOM 928 N N . ASN A 1 122 ? -2.600 1.521 -16.042 1.00 88.38 122 ASN A N 1
ATOM 929 C CA . ASN A 1 122 ? -3.501 1.566 -14.878 1.00 88.38 122 ASN A CA 1
ATOM 930 C C . ASN A 1 122 ? -3.936 0.179 -14.350 1.00 88.38 122 ASN A C 1
ATOM 932 O O . ASN A 1 122 ? -4.962 0.059 -13.686 1.00 88.38 122 ASN A O 1
ATOM 936 N N . GLN A 1 123 ? -3.183 -0.889 -14.629 1.00 93.69 123 GLN A N 1
ATOM 937 C CA . GLN A 1 123 ? -3.453 -2.196 -14.036 1.00 93.69 123 GLN A CA 1
ATOM 938 C C . GLN A 1 123 ? -2.959 -2.228 -12.592 1.00 93.69 123 GLN A C 1
ATOM 940 O O . GLN A 1 123 ? -1.756 -2.195 -12.314 1.00 93.69 123 GLN A O 1
ATOM 945 N N . TYR A 1 124 ? -3.920 -2.315 -11.681 1.00 95.19 124 TYR A N 1
ATOM 946 C CA . TYR A 1 124 ? -3.688 -2.464 -10.254 1.00 95.19 124 TYR A CA 1
ATOM 947 C C . TYR A 1 124 ? -3.612 -3.934 -9.844 1.00 95.19 124 TYR A C 1
ATOM 949 O O . TYR A 1 124 ? -4.156 -4.817 -10.511 1.00 95.19 124 TYR A O 1
ATOM 957 N N . GLU A 1 125 ? -2.941 -4.203 -8.729 1.00 95.00 125 GLU A N 1
ATOM 958 C CA . GLU A 1 125 ? -2.932 -5.530 -8.123 1.00 95.00 125 GLU A CA 1
ATOM 959 C C . GLU A 1 125 ? -4.301 -5.870 -7.520 1.00 95.00 125 GLU A C 1
ATOM 961 O O . GLU A 1 125 ? -4.796 -5.114 -6.678 1.00 95.00 125 GLU A O 1
ATOM 966 N N . PRO A 1 126 ? -4.909 -7.023 -7.864 1.00 95.06 126 PRO A N 1
ATOM 967 C CA . PRO A 1 126 ? -6.211 -7.407 -7.322 1.00 95.06 126 PRO A CA 1
ATOM 968 C C . PRO A 1 126 ? -6.253 -7.439 -5.791 1.00 95.06 126 PRO A C 1
ATOM 970 O O . PRO A 1 126 ? -7.241 -7.013 -5.202 1.00 95.06 126 PRO A O 1
ATOM 973 N N . ALA A 1 127 ? -5.172 -7.887 -5.143 1.00 95.50 127 ALA A N 1
ATOM 974 C CA . ALA A 1 127 ? -5.092 -7.934 -3.684 1.00 95.50 127 ALA A CA 1
ATOM 975 C C . ALA A 1 127 ? -5.053 -6.530 -3.049 1.00 95.50 127 ALA A C 1
ATOM 977 O O . ALA A 1 127 ? -5.649 -6.317 -1.994 1.00 95.50 127 ALA A O 1
ATOM 978 N N . ALA A 1 128 ? -4.400 -5.560 -3.700 1.00 96.50 128 ALA A N 1
ATOM 979 C CA . ALA A 1 128 ? -4.411 -4.169 -3.253 1.00 96.50 128 ALA A CA 1
ATOM 980 C C . ALA A 1 128 ? -5.805 -3.547 -3.412 1.00 96.50 128 ALA A C 1
ATOM 982 O O . ALA A 1 128 ? -6.287 -2.865 -2.510 1.00 96.50 128 ALA A O 1
ATOM 983 N N . MET A 1 129 ? -6.484 -3.833 -4.526 1.00 97.25 129 MET A N 1
ATOM 984 C CA . MET A 1 129 ? -7.849 -3.360 -4.768 1.00 97.25 129 MET A CA 1
ATOM 985 C C . MET A 1 129 ? -8.848 -3.955 -3.770 1.00 97.25 129 MET A C 1
ATOM 987 O O . MET A 1 129 ? -9.676 -3.223 -3.231 1.00 97.25 129 MET A O 1
ATOM 991 N N . GLU A 1 130 ? -8.745 -5.253 -3.465 1.00 97.06 130 GLU A N 1
ATOM 992 C CA . GLU A 1 130 ? -9.555 -5.909 -2.428 1.00 97.06 130 GLU A CA 1
ATOM 993 C C . GLU A 1 130 ? -9.359 -5.238 -1.062 1.00 97.06 130 GLU A C 1
ATOM 995 O O . GLU A 1 130 ? -10.336 -4.937 -0.373 1.00 97.06 130 GLU A O 1
ATOM 1000 N N . LEU A 1 131 ? -8.110 -4.936 -0.692 1.00 97.81 131 LEU A N 1
ATOM 1001 C CA . LEU A 1 131 ? -7.805 -4.218 0.543 1.00 97.81 131 LEU A CA 1
ATOM 1002 C C . LEU A 1 131 ? -8.433 -2.816 0.558 1.00 97.81 131 LEU A C 1
ATOM 1004 O O . LEU A 1 131 ? -9.027 -2.434 1.563 1.00 97.81 131 LEU A O 1
ATOM 1008 N N . ILE A 1 132 ? -8.345 -2.057 -0.540 1.00 98.00 132 ILE A N 1
ATOM 1009 C CA . ILE A 1 132 ? -8.935 -0.711 -0.636 1.00 98.00 132 ILE A CA 1
ATOM 1010 C C . ILE A 1 132 ? -10.461 -0.766 -0.493 1.00 98.00 132 ILE A C 1
ATOM 1012 O O . ILE A 1 132 ? -11.035 0.040 0.244 1.00 98.00 132 ILE A O 1
ATOM 1016 N N . HIS A 1 133 ? -11.122 -1.734 -1.135 1.00 97.69 133 HIS A N 1
ATOM 1017 C CA . HIS A 1 133 ? -12.555 -1.967 -0.942 1.00 97.69 133 HIS A CA 1
ATOM 1018 C C . HIS A 1 133 ? -12.882 -2.264 0.524 1.00 97.69 133 HIS A C 1
ATOM 1020 O O . HIS A 1 133 ? -13.802 -1.666 1.081 1.00 97.69 133 HIS A O 1
ATOM 1026 N N . MET A 1 134 ? -12.094 -3.124 1.171 1.00 97.19 134 MET A N 1
ATOM 1027 C CA . MET A 1 134 ? -12.282 -3.457 2.582 1.00 97.19 134 MET A CA 1
ATOM 1028 C C . MET A 1 134 ? -12.107 -2.233 3.489 1.00 97.19 134 MET A C 1
ATOM 1030 O O . MET A 1 134 ? -12.921 -2.016 4.382 1.00 97.19 134 MET A O 1
ATOM 1034 N N . CYS A 1 135 ? -11.096 -1.395 3.243 1.00 97.56 135 CYS A N 1
ATOM 1035 C CA . CYS A 1 135 ? -10.898 -0.143 3.977 1.00 97.56 135 CYS A CA 1
ATOM 1036 C C . CYS A 1 135 ? -12.100 0.797 3.826 1.00 97.56 135 CYS A C 1
ATOM 1038 O O . CYS A 1 135 ? -12.570 1.355 4.818 1.00 97.56 135 CYS A O 1
ATOM 1040 N N . ARG A 1 136 ? -12.647 0.924 2.611 1.00 95.94 136 ARG A N 1
ATOM 1041 C CA . ARG A 1 136 ? -13.860 1.713 2.365 1.00 95.94 136 ARG A CA 1
ATOM 1042 C C . ARG A 1 136 ? -15.046 1.186 3.179 1.00 95.94 136 ARG A C 1
ATOM 1044 O O . ARG A 1 136 ? -15.729 1.975 3.827 1.00 95.94 136 ARG A O 1
ATOM 1051 N N . GLU A 1 137 ? -15.292 -0.123 3.164 1.00 95.25 137 GLU A N 1
ATOM 1052 C CA . GLU A 1 137 ? -16.362 -0.754 3.956 1.00 95.25 137 GLU A CA 1
ATOM 1053 C C . GLU A 1 137 ? -16.153 -0.572 5.467 1.00 95.25 137 GLU A C 1
ATOM 1055 O O . GLU A 1 137 ? -17.114 -0.420 6.220 1.00 95.25 137 GLU A O 1
ATOM 1060 N N . ALA A 1 138 ? -14.894 -0.542 5.904 1.00 95.44 138 ALA A N 1
ATOM 1061 C CA . ALA A 1 138 ? -14.490 -0.345 7.289 1.00 95.44 138 ALA A CA 1
ATOM 1062 C C . ALA A 1 138 ? -14.617 1.107 7.787 1.00 95.44 138 ALA A C 1
ATOM 1064 O O . ALA A 1 138 ? -14.403 1.354 8.978 1.00 95.44 138 ALA A O 1
ATOM 1065 N N . GLY A 1 139 ? -14.918 2.065 6.900 1.00 95.38 139 GLY A N 1
ATOM 1066 C CA . GLY A 1 139 ? -14.874 3.497 7.213 1.00 95.38 139 GLY A CA 1
ATOM 1067 C C . GLY A 1 139 ? -13.454 4.010 7.478 1.00 95.38 139 GLY A C 1
ATOM 1068 O O . GLY A 1 139 ? -13.274 4.954 8.252 1.00 95.38 139 GLY A O 1
ATOM 1069 N N . MET A 1 140 ? -12.455 3.355 6.881 1.00 96.69 140 MET A N 1
ATOM 1070 C CA . MET A 1 140 ? -11.045 3.715 6.974 1.00 96.69 140 MET A CA 1
ATOM 1071 C C . MET A 1 140 ? -10.619 4.541 5.764 1.00 96.69 140 MET A C 1
ATOM 1073 O O . MET A 1 140 ? -11.027 4.285 4.630 1.00 96.69 140 MET A O 1
ATOM 1077 N N . GLU A 1 141 ? -9.743 5.507 6.003 1.00 96.88 141 GLU A N 1
ATOM 1078 C CA . GLU A 1 141 ? -9.097 6.270 4.938 1.00 96.88 141 GLU A CA 1
ATOM 1079 C C . GLU A 1 141 ? -7.909 5.481 4.375 1.00 96.88 141 GLU A C 1
ATOM 1081 O O . GLU A 1 141 ? -7.171 4.826 5.113 1.00 96.88 141 GLU A O 1
ATOM 1086 N N . VAL A 1 142 ? -7.701 5.548 3.061 1.00 97.50 142 VAL A N 1
ATOM 1087 C CA . VAL A 1 142 ? -6.499 5.004 2.415 1.00 97.50 142 VAL A CA 1
ATOM 1088 C C . VAL A 1 142 ? -5.610 6.168 2.005 1.00 97.50 142 VAL A C 1
ATOM 1090 O O . VAL A 1 142 ? -6.008 6.987 1.174 1.00 97.50 142 VAL A O 1
ATOM 1093 N N . ILE A 1 143 ? -4.416 6.236 2.589 1.00 95.19 143 ILE A N 1
ATOM 1094 C CA . ILE A 1 143 ? -3.415 7.266 2.314 1.00 95.19 143 ILE A CA 1
ATOM 1095 C C . ILE A 1 143 ? -2.318 6.669 1.433 1.00 95.19 143 ILE A C 1
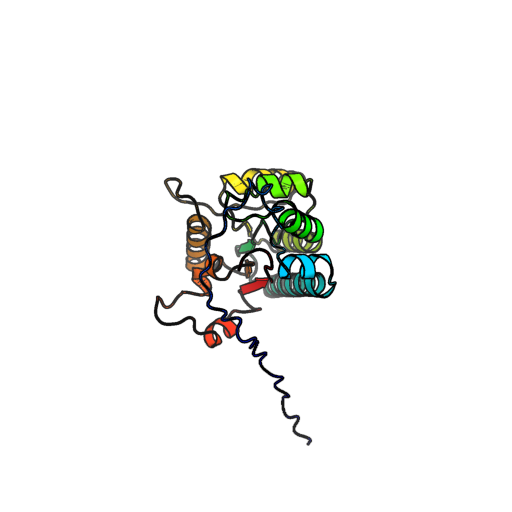ATOM 1097 O O . ILE A 1 143 ? -1.587 5.768 1.845 1.00 95.19 143 ILE A O 1
ATOM 1101 N N . LEU A 1 144 ? -2.182 7.180 0.216 1.00 92.88 144 LEU A N 1
ATOM 1102 C CA . LEU A 1 144 ? -1.062 6.882 -0.660 1.00 92.88 144 LEU A CA 1
ATOM 1103 C C . LEU A 1 144 ? 0.192 7.547 -0.085 1.00 92.88 144 LEU A C 1
ATOM 1105 O O . LEU A 1 144 ? 0.232 8.765 0.118 1.00 92.88 144 LEU A O 1
ATOM 1109 N N . MET A 1 145 ? 1.228 6.750 0.163 1.00 88.75 145 MET A N 1
ATOM 1110 C CA . MET A 1 145 ? 2.557 7.210 0.571 1.00 88.75 145 MET A CA 1
ATOM 1111 C C . MET A 1 145 ? 3.284 7.777 -0.650 1.00 88.75 145 MET A C 1
ATOM 1113 O O . MET A 1 145 ? 4.208 7.189 -1.195 1.00 88.75 145 MET A O 1
ATOM 1117 N N . SER A 1 146 ? 2.743 8.881 -1.152 1.00 84.00 146 SER A N 1
ATOM 1118 C CA . SER A 1 146 ? 3.171 9.585 -2.347 1.00 84.00 146 SER A CA 1
ATOM 1119 C C . SER A 1 146 ? 2.640 11.020 -2.267 1.00 84.00 146 SER A C 1
ATOM 1121 O O . SER A 1 146 ? 1.510 11.224 -1.797 1.00 84.00 146 SER A O 1
ATOM 1123 N N . PRO A 1 147 ? 3.424 12.031 -2.677 1.00 80.94 147 PRO A N 1
ATOM 1124 C CA . PRO A 1 147 ? 2.969 13.415 -2.670 1.00 80.94 147 PRO A CA 1
ATOM 1125 C C . PRO A 1 147 ? 1.814 13.626 -3.658 1.00 80.94 147 PRO A C 1
ATOM 1127 O O . PRO A 1 147 ? 1.698 12.938 -4.671 1.00 80.94 147 PRO A O 1
ATOM 1130 N N . GLU A 1 148 ? 0.984 14.640 -3.398 1.00 83.00 148 GLU A N 1
ATOM 1131 C CA . GLU A 1 148 ? -0.221 14.950 -4.188 1.00 83.00 148 GLU A CA 1
ATOM 1132 C C . GLU A 1 148 ? 0.027 14.995 -5.702 1.00 83.00 148 GLU A C 1
ATOM 1134 O O . GLU A 1 148 ? -0.745 14.419 -6.467 1.00 83.00 148 GLU A O 1
ATOM 1139 N N . LYS A 1 149 ? 1.132 15.612 -6.138 1.00 80.81 149 LYS A N 1
ATOM 1140 C CA . LYS A 1 149 ? 1.490 15.722 -7.560 1.00 80.81 149 LYS A CA 1
ATOM 1141 C C . LYS A 1 149 ? 1.604 14.356 -8.251 1.00 80.81 149 LYS A C 1
ATOM 1143 O O . LYS A 1 149 ? 1.178 14.230 -9.395 1.00 80.81 149 LYS A O 1
ATOM 1148 N N . ASP A 1 150 ? 2.158 13.363 -7.564 1.00 79.69 150 ASP A N 1
ATOM 1149 C CA . ASP A 1 150 ? 2.421 12.034 -8.125 1.00 79.69 150 ASP A CA 1
ATOM 1150 C C . ASP A 1 150 ? 1.223 11.089 -7.927 1.00 79.69 150 ASP A C 1
ATOM 1152 O O . ASP A 1 150 ? 0.987 10.182 -8.729 1.00 79.69 150 ASP A O 1
ATOM 1156 N N . ALA A 1 151 ? 0.421 11.341 -6.892 1.00 87.12 151 ALA A N 1
ATOM 1157 C CA . ALA A 1 151 ? -0.770 10.574 -6.549 1.00 87.12 151 ALA A CA 1
ATOM 1158 C C . ALA A 1 151 ? -2.040 11.010 -7.304 1.00 87.12 151 ALA A C 1
ATOM 1160 O O . ALA A 1 151 ? -2.973 10.214 -7.418 1.00 87.12 151 ALA A O 1
ATOM 1161 N N . MET A 1 152 ? -2.099 12.239 -7.833 1.00 88.50 152 MET A N 1
ATOM 1162 C CA . MET A 1 152 ? -3.318 12.832 -8.404 1.00 88.50 152 MET A CA 1
ATOM 1163 C C . MET A 1 152 ? -3.982 11.949 -9.467 1.00 88.50 152 MET A C 1
ATOM 1165 O O . MET A 1 152 ? -5.194 11.738 -9.437 1.00 88.50 152 MET A O 1
ATOM 1169 N N . ASP A 1 153 ? -3.197 11.398 -10.389 1.00 90.38 153 ASP A N 1
ATOM 1170 C CA . ASP A 1 153 ? -3.737 10.566 -11.465 1.00 90.38 153 ASP A CA 1
ATOM 1171 C C . ASP A 1 153 ? -4.267 9.221 -10.945 1.00 90.38 153 ASP A C 1
ATOM 1173 O O . ASP A 1 153 ? -5.270 8.715 -11.446 1.00 90.38 153 ASP A O 1
ATOM 1177 N N . ILE A 1 154 ? -3.620 8.656 -9.919 1.00 92.56 154 ILE A N 1
ATOM 1178 C CA . ILE A 1 154 ? -4.082 7.434 -9.247 1.00 92.56 154 ILE A CA 1
ATOM 1179 C C . ILE A 1 154 ? -5.411 7.714 -8.544 1.00 92.56 154 ILE A C 1
ATOM 1181 O O . ILE A 1 154 ? -6.361 6.951 -8.693 1.00 92.56 154 ILE A O 1
ATOM 1185 N N . MET A 1 155 ? -5.497 8.830 -7.816 1.00 94.12 155 MET A N 1
ATOM 1186 C CA . MET A 1 155 ? -6.718 9.245 -7.126 1.00 94.12 155 MET A CA 1
ATOM 1187 C C . MET A 1 155 ? -7.881 9.410 -8.103 1.00 94.12 155 MET A C 1
ATOM 1189 O O . MET A 1 155 ? -8.970 8.903 -7.849 1.00 94.12 155 MET A O 1
ATOM 1193 N N . GLN A 1 156 ? -7.654 10.083 -9.234 1.00 93.94 156 GLN A N 1
ATOM 1194 C CA . GLN A 1 156 ? -8.681 10.271 -10.259 1.00 93.94 156 GLN A CA 1
ATOM 1195 C C . GLN A 1 156 ? -9.135 8.946 -10.876 1.00 93.94 156 GLN A C 1
ATOM 1197 O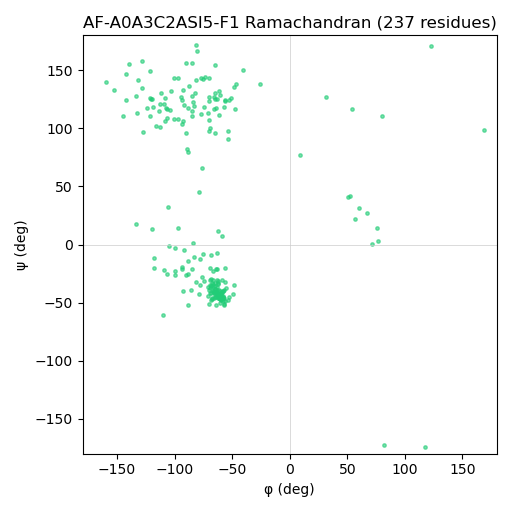 O . GLN A 1 156 ? -10.319 8.787 -11.172 1.00 93.94 156 GLN A O 1
ATOM 1202 N N . ASP A 1 157 ? -8.217 8.006 -11.106 1.00 94.44 157 ASP A N 1
ATOM 1203 C CA . ASP A 1 157 ? -8.566 6.715 -11.693 1.00 94.44 157 ASP A CA 1
ATOM 1204 C C . ASP A 1 157 ? -9.359 5.830 -10.724 1.00 94.44 157 ASP A C 1
ATOM 1206 O O . ASP A 1 157 ? -10.411 5.302 -11.088 1.00 94.44 157 ASP A O 1
ATOM 1210 N N . LEU A 1 158 ? -8.930 5.755 -9.462 1.00 94.94 158 LEU A N 1
ATOM 1211 C CA . LEU A 1 158 ? -9.651 5.028 -8.416 1.00 94.94 158 LEU A CA 1
ATOM 1212 C C . LEU A 1 158 ? -11.014 5.666 -8.112 1.00 94.94 158 LEU A C 1
ATOM 1214 O O . LEU A 1 158 ? -12.002 4.954 -7.932 1.00 94.94 158 LEU A O 1
ATOM 1218 N N . GLN A 1 159 ? -11.124 6.996 -8.173 1.00 95.69 159 GLN A N 1
ATOM 1219 C CA . GLN A 1 159 ? -12.399 7.688 -7.987 1.00 95.69 159 GLN A CA 1
ATOM 1220 C C . GLN A 1 159 ? -13.434 7.305 -9.057 1.00 95.69 159 GLN A C 1
ATOM 1222 O O . GLN A 1 159 ? -14.620 7.196 -8.741 1.00 95.69 159 GLN A O 1
ATOM 1227 N N . LYS A 1 160 ? -13.021 7.042 -10.307 1.00 95.44 160 LYS A N 1
ATOM 1228 C CA . LYS A 1 160 ? -13.933 6.538 -11.359 1.00 95.44 160 LYS A CA 1
ATOM 1229 C C . LYS A 1 160 ? -14.508 5.160 -11.027 1.00 95.44 160 LYS A C 1
ATOM 1231 O O . LYS A 1 160 ? -15.544 4.792 -11.572 1.00 95.44 160 LYS A O 1
ATOM 1236 N N . GLN A 1 161 ? -13.843 4.419 -10.145 1.00 93.81 161 GLN A N 1
ATOM 1237 C CA . GLN A 1 161 ? -14.263 3.115 -9.636 1.00 93.81 161 GLN A CA 1
ATOM 1238 C C . GLN A 1 161 ? -14.977 3.227 -8.275 1.00 93.81 161 GLN A C 1
ATOM 1240 O O . GLN A 1 161 ? -15.160 2.219 -7.599 1.00 93.81 161 GLN A O 1
ATOM 1245 N N . ASP A 1 162 ? -15.387 4.437 -7.867 1.00 93.12 162 ASP A N 1
ATOM 1246 C CA . ASP A 1 162 ? -16.018 4.712 -6.567 1.00 93.12 162 ASP A CA 1
ATOM 1247 C C . ASP A 1 162 ? -15.110 4.350 -5.370 1.00 93.12 162 ASP A C 1
ATOM 1249 O O . ASP A 1 162 ? -15.561 3.950 -4.294 1.00 93.12 162 ASP A O 1
ATOM 1253 N N . LEU A 1 163 ? -13.794 4.474 -5.561 1.00 95.56 163 LEU A N 1
ATOM 1254 C CA . LEU A 1 163 ? -12.784 4.286 -4.527 1.00 95.56 163 LEU A CA 1
ATOM 1255 C C . LEU A 1 163 ? -12.086 5.610 -4.245 1.00 95.56 163 LEU A C 1
ATOM 1257 O O . LEU A 1 163 ? -11.397 6.170 -5.095 1.00 95.56 163 LEU A O 1
ATOM 1261 N N . GLN A 1 164 ? -12.262 6.114 -3.028 1.00 94.44 164 GLN A N 1
ATOM 1262 C CA . GLN A 1 164 ? -11.595 7.327 -2.584 1.00 94.44 164 GLN A CA 1
ATOM 1263 C C . GLN A 1 164 ? -10.296 6.973 -1.862 1.00 94.44 164 GLN A C 1
ATOM 1265 O O . GLN A 1 164 ? -10.302 6.236 -0.878 1.00 94.44 164 GLN A O 1
ATOM 1270 N N . VAL A 1 165 ? -9.192 7.536 -2.343 1.00 95.56 165 VAL A N 1
ATOM 1271 C CA . VAL A 1 165 ? -7.886 7.499 -1.681 1.00 95.56 165 VAL A CA 1
ATOM 1272 C C . VAL A 1 165 ? -7.342 8.920 -1.589 1.00 95.56 165 VAL A C 1
ATOM 1274 O O . VAL A 1 165 ? -7.745 9.799 -2.357 1.00 95.56 165 VAL A O 1
ATOM 1277 N N . PHE A 1 166 ? -6.429 9.147 -0.656 1.00 94.00 166 PHE A N 1
ATOM 1278 C CA . PHE A 1 166 ? -5.855 10.461 -0.384 1.00 94.00 166 PHE A CA 1
ATOM 1279 C C . PHE A 1 166 ? -4.341 10.415 -0.553 1.00 94.00 166 PHE A C 1
ATOM 1281 O O . PHE A 1 166 ? -3.740 9.372 -0.309 1.00 94.00 166 PHE A O 1
ATOM 1288 N N . PRO A 1 167 ? -3.697 11.510 -0.965 1.00 91.19 167 PRO A N 1
ATOM 1289 C CA . PRO A 1 167 ? -2.251 11.555 -1.055 1.00 91.19 167 PRO A CA 1
ATOM 1290 C C . PRO A 1 167 ? -1.642 11.826 0.324 1.00 91.19 167 PRO A C 1
ATOM 1292 O O . PRO A 1 167 ? -2.337 12.196 1.276 1.00 91.19 167 PRO A O 1
ATOM 1295 N N . SER A 1 168 ? -0.320 11.728 0.415 1.00 86.44 168 SER A N 1
ATOM 1296 C CA . SER A 1 168 ? 0.408 12.331 1.527 1.00 86.44 168 SER A CA 1
ATOM 1297 C C . SER A 1 168 ? 0.392 13.853 1.358 1.00 86.44 168 SER A C 1
ATOM 1299 O O . SER A 1 168 ? 0.947 14.400 0.401 1.00 86.44 168 SER A O 1
ATOM 1301 N N . MET A 1 169 ? -0.304 14.527 2.270 1.00 75.44 169 MET A N 1
ATOM 1302 C CA . MET A 1 169 ? -0.515 15.971 2.273 1.00 75.44 169 MET A CA 1
ATOM 1303 C C . MET A 1 169 ? 0.627 16.694 2.995 1.00 75.44 169 MET A C 1
ATOM 1305 O O . MET A 1 169 ? 1.035 16.312 4.093 1.00 75.44 169 MET A O 1
ATOM 1309 N N . MET A 1 170 ? 1.090 17.799 2.410 1.00 64.25 170 MET A N 1
ATOM 1310 C CA . MET A 1 170 ? 1.945 18.773 3.091 1.00 64.25 170 MET A CA 1
ATOM 1311 C C . MET A 1 170 ? 1.136 20.008 3.483 1.00 64.25 170 MET A C 1
ATOM 1313 O O . MET A 1 170 ? 0.462 20.616 2.652 1.00 64.25 170 MET A O 1
ATOM 1317 N N . THR A 1 171 ? 1.274 20.450 4.730 1.00 55.19 171 THR A N 1
ATOM 1318 C CA . THR A 1 171 ? 0.825 21.773 5.173 1.00 55.19 171 THR A CA 1
ATOM 1319 C C . THR A 1 171 ? 1.945 22.802 4.946 1.00 55.19 171 THR A C 1
ATOM 1321 O O . THR A 1 171 ? 2.688 23.162 5.852 1.00 55.19 171 THR A O 1
ATOM 1324 N N . GLY A 1 172 ? 2.102 23.281 3.705 1.00 51.28 172 GLY A N 1
ATOM 1325 C CA . GLY A 1 172 ? 3.075 24.329 3.345 1.00 51.28 172 GLY A CA 1
ATOM 1326 C C . GLY A 1 172 ? 4.078 23.938 2.251 1.00 51.28 172 GLY A C 1
ATOM 1327 O O . GLY A 1 172 ? 4.102 22.796 1.818 1.00 51.28 172 GLY A O 1
ATOM 1328 N N . GLN A 1 173 ? 4.840 24.943 1.785 1.00 42.72 173 GLN A N 1
ATOM 1329 C CA . GLN A 1 173 ? 5.716 24.998 0.590 1.00 42.72 173 GLN A CA 1
ATOM 1330 C C . GLN A 1 173 ? 6.281 23.648 0.077 1.00 42.72 173 GLN A C 1
ATOM 1332 O O . GLN A 1 173 ? 6.781 22.858 0.877 1.00 42.72 173 GLN A O 1
ATOM 1337 N N . PRO A 1 174 ? 6.315 23.422 -1.254 1.00 41.22 174 PRO A N 1
ATOM 1338 C CA . PRO A 1 174 ? 6.745 22.156 -1.845 1.00 41.22 174 PRO A CA 1
ATOM 1339 C C . PRO A 1 174 ? 8.223 21.868 -1.549 1.00 41.22 174 PRO A C 1
ATOM 1341 O O . PRO A 1 174 ? 9.112 22.597 -1.990 1.00 41.22 174 PRO A O 1
ATOM 1344 N N . GLN A 1 175 ? 8.487 20.781 -0.825 1.00 46.25 175 GLN A N 1
ATOM 1345 C CA . GLN A 1 175 ? 9.812 20.174 -0.722 1.00 46.25 175 GLN A CA 1
ATOM 1346 C C . GLN A 1 175 ? 9.719 18.735 -1.222 1.00 46.25 175 GLN A C 1
ATOM 1348 O O . GLN A 1 175 ? 8.877 17.962 -0.774 1.00 46.25 175 GLN A O 1
ATOM 1353 N N . TYR A 1 176 ? 10.563 18.410 -2.196 1.00 39.25 176 TYR A N 1
ATOM 1354 C CA . TYR A 1 176 ? 10.590 17.112 -2.862 1.00 39.25 176 TYR A CA 1
ATOM 1355 C C . TYR A 1 176 ? 11.236 16.039 -1.963 1.00 39.25 176 TYR A C 1
ATOM 1357 O O . TYR A 1 176 ? 12.213 16.320 -1.268 1.00 39.25 176 TYR A O 1
ATOM 1365 N N . GLY A 1 177 ? 10.709 14.808 -1.994 1.00 51.91 177 GLY A N 1
ATOM 1366 C CA . GLY A 1 177 ? 11.238 13.633 -1.279 1.00 51.91 177 GLY A CA 1
ATOM 1367 C C . GLY A 1 177 ? 10.282 13.044 -0.229 1.00 51.91 177 GLY A C 1
ATOM 1368 O O . GLY A 1 177 ? 9.157 13.515 -0.073 1.00 51.91 177 GLY A O 1
ATOM 1369 N N . LYS A 1 178 ? 10.760 12.049 0.544 1.00 63.81 178 LYS A N 1
ATOM 1370 C CA . LYS A 1 178 ? 10.012 11.283 1.580 1.00 63.81 178 LYS A CA 1
ATOM 1371 C C . LYS A 1 178 ? 9.479 12.121 2.767 1.00 63.81 178 LYS A C 1
ATOM 1373 O O . LYS A 1 178 ? 9.105 11.592 3.811 1.00 63.81 178 LYS A O 1
ATOM 1378 N N . TYR A 1 179 ? 9.510 13.449 2.683 1.00 64.44 179 TYR A N 1
ATOM 1379 C CA . TYR A 1 179 ? 9.143 14.356 3.772 1.00 64.44 179 TYR A CA 1
ATOM 1380 C C . TYR A 1 179 ? 7.624 14.498 3.929 1.00 64.44 179 TYR A C 1
ATOM 1382 O O . TYR A 1 179 ? 7.124 14.441 5.051 1.00 64.44 179 TYR A O 1
ATOM 1390 N N . ALA A 1 180 ? 6.892 14.616 2.814 1.00 63.88 180 ALA A N 1
ATOM 1391 C CA . ALA A 1 180 ? 5.428 14.685 2.804 1.00 63.88 180 ALA A CA 1
ATOM 1392 C C . ALA A 1 180 ? 4.797 13.449 3.463 1.00 63.88 180 ALA A C 1
ATOM 1394 O O . ALA A 1 180 ? 3.980 13.575 4.372 1.00 63.88 180 ALA A O 1
ATOM 1395 N N . GLU A 1 181 ? 5.258 12.264 3.054 1.00 76.50 181 GLU A N 1
ATOM 1396 C CA . GLU A 1 181 ? 4.852 10.958 3.590 1.00 76.50 181 GLU A CA 1
ATOM 1397 C C . GLU A 1 181 ? 5.006 10.900 5.115 1.00 76.50 181 GLU A C 1
ATOM 1399 O O . GLU A 1 181 ? 4.073 10.544 5.837 1.00 76.50 181 GLU A O 1
ATOM 1404 N N . ASN A 1 182 ? 6.165 11.332 5.617 1.00 75.44 182 ASN A N 1
ATOM 1405 C CA . ASN A 1 182 ? 6.468 11.319 7.044 1.00 75.44 182 ASN A CA 1
ATOM 1406 C C . ASN A 1 182 ? 5.639 12.341 7.843 1.00 75.44 182 ASN A C 1
ATOM 1408 O O . ASN A 1 182 ? 5.215 12.031 8.956 1.00 75.44 182 ASN A O 1
ATOM 1412 N N . ILE A 1 183 ? 5.369 13.538 7.301 1.00 78.50 183 ILE A N 1
ATOM 1413 C CA . ILE A 1 183 ? 4.496 14.524 7.965 1.00 78.50 183 ILE A CA 1
ATOM 1414 C C . ILE A 1 183 ? 3.075 13.993 8.076 1.00 78.50 183 ILE A C 1
ATOM 1416 O O . ILE A 1 183 ? 2.526 13.983 9.178 1.00 78.50 183 ILE A O 1
ATOM 1420 N N . THR A 1 184 ? 2.488 13.536 6.965 1.00 84.81 184 THR A N 1
ATOM 1421 C CA . THR A 1 184 ? 1.117 13.017 6.984 1.00 84.81 184 THR A CA 1
ATOM 1422 C C . THR A 1 184 ? 1.014 11.861 7.973 1.00 84.81 184 THR A C 1
ATOM 1424 O O . THR A 1 184 ? 0.132 11.853 8.828 1.00 84.81 184 THR A O 1
ATOM 1427 N N . MET A 1 185 ? 1.962 10.921 7.943 1.00 85.62 185 MET A N 1
ATOM 1428 C CA . MET A 1 185 ? 1.973 9.811 8.894 1.00 85.62 185 MET A CA 1
ATOM 1429 C C . MET A 1 185 ? 2.062 10.293 10.348 1.00 85.62 185 MET A C 1
ATOM 1431 O O . MET A 1 185 ? 1.322 9.794 11.197 1.00 85.62 185 MET A O 1
ATOM 1435 N N . ARG A 1 186 ? 2.899 11.296 10.643 1.00 83.00 186 ARG A N 1
ATOM 1436 C CA . ARG A 1 186 ? 3.028 11.881 11.988 1.00 83.00 186 ARG A CA 1
ATOM 1437 C C . ARG A 1 186 ? 1.739 12.544 12.467 1.00 83.00 186 ARG A C 1
ATOM 1439 O O . ARG A 1 186 ? 1.375 12.392 13.635 1.00 83.00 186 ARG A O 1
ATOM 1446 N N . GLU A 1 187 ? 1.043 13.272 11.599 1.00 85.38 187 GLU A N 1
ATOM 1447 C CA . GLU A 1 187 ? -0.231 13.920 11.932 1.00 85.38 187 GLU A CA 1
ATOM 1448 C C . GLU A 1 187 ? -1.299 12.879 12.298 1.00 85.38 187 GLU A C 1
ATOM 1450 O O . GLU A 1 187 ? -1.943 12.984 13.346 1.00 85.38 187 GLU A O 1
ATOM 1455 N N . TYR A 1 188 ? -1.422 11.811 11.504 1.00 89.25 188 TYR A N 1
ATOM 1456 C CA . TYR A 1 188 ? -2.340 10.710 11.806 1.00 89.25 188 TYR A CA 1
ATOM 1457 C C . TYR A 1 188 ? -1.921 9.943 13.063 1.00 89.25 188 TYR A C 1
ATOM 1459 O O . TYR A 1 188 ? -2.776 9.584 13.875 1.00 89.25 188 TYR A O 1
ATOM 1467 N N . ALA A 1 189 ? -0.620 9.714 13.265 1.00 85.50 189 ALA A N 1
ATOM 1468 C CA . ALA A 1 189 ? -0.106 9.025 14.446 1.00 85.50 189 ALA A CA 1
ATOM 1469 C C . ALA A 1 189 ? -0.393 9.824 15.726 1.00 85.50 189 ALA A C 1
ATOM 1471 O O . ALA A 1 189 ? -0.835 9.251 16.721 1.00 85.50 189 ALA A O 1
ATOM 1472 N N . SER A 1 190 ? -0.237 11.151 15.675 1.00 84.06 190 SER A N 1
ATOM 1473 C CA . SER A 1 190 ? -0.558 12.064 16.783 1.00 84.06 190 SER A CA 1
ATOM 1474 C C . SER A 1 190 ? -2.044 12.029 17.154 1.00 84.06 190 SER A C 1
ATOM 1476 O O . SER A 1 190 ? -2.395 12.189 18.320 1.00 84.06 190 SER A O 1
ATOM 1478 N N . GLY A 1 191 ? -2.917 11.778 16.174 1.00 85.31 191 GLY A N 1
ATOM 1479 C CA . GLY A 1 191 ? -4.346 11.550 16.388 1.00 85.31 191 GLY A CA 1
ATOM 1480 C C . GLY A 1 191 ? -4.724 10.111 16.766 1.00 85.31 191 GLY A C 1
ATOM 1481 O O . GLY A 1 191 ? -5.912 9.834 16.896 1.00 85.31 191 GLY A O 1
ATOM 1482 N N . ASN A 1 192 ? -3.759 9.189 16.903 1.00 86.19 192 ASN A N 1
ATOM 1483 C CA . ASN A 1 192 ? -3.989 7.740 17.023 1.00 86.19 192 ASN A CA 1
ATOM 1484 C C . ASN A 1 192 ? -4.922 7.192 15.920 1.00 86.19 192 ASN A C 1
ATOM 1486 O O . ASN A 1 192 ? -5.810 6.379 16.178 1.00 86.19 192 ASN A O 1
ATOM 1490 N N . ARG A 1 193 ? -4.731 7.684 14.692 1.00 91.50 193 ARG A N 1
ATOM 1491 C CA . ARG A 1 193 ? -5.503 7.318 13.497 1.00 91.50 193 ARG A CA 1
ATOM 1492 C C . ARG A 1 193 ? -4.741 6.390 12.551 1.00 91.50 193 ARG A C 1
ATOM 1494 O O . ARG A 1 193 ? -5.279 6.041 11.513 1.00 91.50 193 ARG A O 1
ATOM 1501 N N . VAL A 1 194 ? -3.494 6.018 12.847 1.00 91.12 194 VAL A N 1
ATOM 1502 C CA . VAL A 1 194 ? -2.740 5.063 12.015 1.00 91.12 194 VAL A CA 1
ATOM 1503 C C . VAL A 1 194 ? -3.103 3.645 12.434 1.00 91.12 194 VAL A C 1
ATOM 1505 O O . VAL A 1 194 ? -2.700 3.190 13.507 1.00 91.12 194 VAL A O 1
ATOM 1508 N N . ALA A 1 195 ? -3.814 2.939 11.559 1.00 93.06 195 ALA A N 1
ATOM 1509 C CA . ALA A 1 195 ? -4.122 1.531 11.750 1.00 93.06 195 ALA A CA 1
ATOM 1510 C C . ALA A 1 195 ? -3.028 0.627 11.179 1.00 93.06 195 ALA A C 1
ATOM 1512 O O . ALA A 1 195 ? -2.527 -0.248 11.882 1.00 93.06 195 ALA A O 1
ATOM 1513 N N . LEU A 1 196 ? -2.656 0.840 9.914 1.00 94.25 196 LEU A N 1
ATOM 1514 C CA . LEU A 1 196 ? -1.664 0.029 9.210 1.00 94.25 196 LEU A CA 1
ATOM 1515 C C . LEU A 1 196 ? -0.789 0.893 8.303 1.00 94.25 196 LEU A C 1
ATOM 1517 O O . LEU A 1 196 ? -1.264 1.854 7.700 1.00 94.25 196 LEU A O 1
ATOM 1521 N N . VAL A 1 197 ? 0.471 0.497 8.163 1.00 93.00 197 VAL A N 1
ATOM 1522 C CA . VAL A 1 197 ? 1.421 1.031 7.185 1.00 93.00 197 VAL A CA 1
ATOM 1523 C C . VAL A 1 197 ? 1.956 -0.128 6.355 1.00 93.00 197 VAL A C 1
ATOM 1525 O O . VAL A 1 197 ? 2.579 -1.045 6.891 1.00 93.00 197 VAL A O 1
ATOM 1528 N N . LEU A 1 198 ? 1.692 -0.094 5.054 1.00 94.25 198 LEU A N 1
ATOM 1529 C CA . LEU A 1 198 ? 2.149 -1.053 4.060 1.00 94.25 198 LEU A CA 1
ATOM 1530 C C . LEU A 1 198 ? 3.241 -0.371 3.242 1.00 94.25 198 LEU A C 1
ATOM 1532 O O . LEU A 1 198 ? 2.959 0.544 2.472 1.00 94.25 198 LEU A O 1
ATOM 1536 N N . THR A 1 199 ? 4.486 -0.796 3.417 1.00 89.31 199 THR A N 1
ATOM 1537 C CA . THR A 1 199 ? 5.632 -0.133 2.783 1.00 89.31 199 THR A CA 1
ATOM 1538 C C . THR A 1 199 ? 6.644 -1.145 2.281 1.00 89.31 199 THR A C 1
ATOM 1540 O O . THR A 1 199 ? 6.732 -2.268 2.782 1.00 89.31 199 THR A O 1
ATOM 1543 N N . SER A 1 200 ? 7.422 -0.732 1.290 1.00 85.12 200 SER A N 1
ATOM 1544 C CA . SER A 1 200 ? 8.575 -1.461 0.783 1.00 85.12 200 SER A CA 1
ATOM 1545 C C . SER A 1 200 ? 9.909 -0.922 1.351 1.00 85.12 200 SER A C 1
ATOM 1547 O O . SER A 1 200 ? 10.969 -1.498 1.108 1.00 85.12 200 SER A O 1
ATOM 1549 N N . SER A 1 201 ? 9.873 0.146 2.168 1.00 78.81 201 SER A N 1
ATOM 1550 C CA . SER A 1 201 ? 11.045 0.810 2.754 1.00 78.81 201 SER A CA 1
ATOM 1551 C C . SER A 1 201 ? 10.803 1.291 4.191 1.00 78.81 201 SER A C 1
ATOM 1553 O O . SER A 1 201 ? 9.950 2.129 4.471 1.00 78.81 201 SER A O 1
ATOM 1555 N N . LEU A 1 202 ? 11.653 0.867 5.133 1.00 75.06 202 LEU A N 1
ATOM 1556 C CA . LEU A 1 202 ? 11.539 1.291 6.540 1.00 75.06 202 LEU A CA 1
ATOM 1557 C C . LEU A 1 202 ? 11.759 2.791 6.768 1.00 75.06 202 LEU A C 1
ATOM 1559 O O . LEU A 1 202 ? 11.304 3.320 7.784 1.00 75.06 202 LEU A O 1
ATOM 1563 N N . GLY A 1 203 ? 12.422 3.472 5.830 1.00 69.44 203 GLY A N 1
ATOM 1564 C CA . GLY A 1 203 ? 12.584 4.925 5.863 1.00 69.44 203 GLY A CA 1
ATOM 1565 C C . GLY A 1 203 ? 11.281 5.693 5.620 1.00 69.44 203 GLY A C 1
ATOM 1566 O O . GLY A 1 203 ? 11.186 6.852 6.014 1.00 69.44 203 GLY A O 1
ATOM 1567 N N . GLU A 1 204 ? 10.276 5.061 5.011 1.00 69.12 204 GLU A N 1
ATOM 1568 C CA . GLU A 1 204 ? 8.958 5.664 4.750 1.00 69.12 204 GLU A CA 1
ATOM 1569 C C . GLU A 1 204 ? 7.988 5.470 5.922 1.00 69.12 204 GLU A C 1
ATOM 1571 O O . GLU A 1 204 ? 6.965 6.137 6.011 1.00 69.12 204 GLU A O 1
ATOM 1576 N N . ALA A 1 205 ? 8.327 4.577 6.854 1.00 69.88 205 ALA A N 1
ATOM 1577 C CA . ALA A 1 205 ? 7.589 4.346 8.090 1.00 69.88 205 ALA A CA 1
ATOM 1578 C C . ALA A 1 205 ? 8.318 4.944 9.304 1.00 69.88 205 ALA A C 1
ATOM 1580 O O . ALA A 1 205 ? 8.257 4.382 10.398 1.00 69.88 205 ALA A O 1
ATOM 1581 N N . SER A 1 206 ? 9.037 6.059 9.121 1.00 67.06 206 SER A N 1
ATOM 1582 C CA . SER A 1 206 ? 9.957 6.605 10.132 1.00 67.06 206 SER A CA 1
ATOM 1583 C C . SER A 1 206 ? 9.303 6.882 11.490 1.00 67.06 206 SER A C 1
ATOM 1585 O O . SER A 1 206 ? 9.931 6.683 12.523 1.00 67.06 206 SER A O 1
ATOM 1587 N N . GLU A 1 207 ? 8.025 7.252 11.533 1.00 67.00 207 GLU A N 1
ATOM 1588 C CA . GLU A 1 207 ? 7.301 7.449 12.798 1.00 67.00 207 GLU A CA 1
ATOM 1589 C C . GLU A 1 207 ? 7.113 6.146 13.588 1.00 67.00 207 GLU A C 1
ATOM 1591 O O . GLU A 1 207 ? 7.114 6.144 14.819 1.00 67.00 207 GLU A O 1
ATOM 1596 N N . LEU A 1 208 ? 7.000 5.015 12.890 1.00 66.06 208 LEU A N 1
ATOM 1597 C CA . LEU A 1 208 ? 6.893 3.692 13.501 1.00 66.06 208 LEU A CA 1
ATOM 1598 C C . LEU A 1 208 ? 8.265 3.052 13.757 1.00 66.06 208 LEU A C 1
ATOM 1600 O O . LEU A 1 208 ? 8.374 2.208 14.645 1.00 66.06 208 LEU A O 1
ATOM 1604 N N . THR A 1 209 ? 9.301 3.439 13.004 1.00 62.94 209 THR A N 1
ATOM 1605 C CA . THR A 1 209 ? 10.628 2.793 13.026 1.00 62.94 209 THR A CA 1
ATOM 1606 C C . THR A 1 209 ? 11.721 3.609 13.731 1.00 62.94 209 THR A C 1
ATOM 1608 O O . THR A 1 209 ? 12.667 3.021 14.249 1.00 62.94 209 THR A O 1
ATOM 1611 N N . LEU A 1 210 ? 11.601 4.940 13.805 1.00 55.88 210 LEU A N 1
ATOM 1612 C CA . LEU A 1 210 ? 12.622 5.876 14.312 1.00 55.88 210 LEU A CA 1
ATOM 1613 C C . LEU A 1 210 ? 12.168 6.708 15.521 1.00 55.88 210 LEU A C 1
ATOM 1615 O O . LEU A 1 210 ? 12.865 7.649 15.908 1.00 55.88 210 LEU A O 1
ATOM 1619 N N . SER A 1 211 ? 11.058 6.351 16.176 1.00 50.34 211 SER A N 1
ATOM 1620 C CA . SER A 1 211 ? 10.485 7.073 17.329 1.00 50.34 211 SER A CA 1
ATOM 1621 C C . SER A 1 211 ? 11.402 7.216 18.564 1.00 50.34 211 SER A C 1
ATOM 1623 O O . SER A 1 211 ? 10.961 7.719 19.598 1.00 50.34 211 SER A O 1
ATOM 1625 N N . ARG A 1 212 ? 12.689 6.829 18.493 1.00 49.34 212 ARG A N 1
ATOM 1626 C CA . ARG A 1 212 ? 13.687 6.996 19.569 1.00 49.34 212 ARG A CA 1
ATOM 1627 C C . ARG A 1 212 ? 15.060 7.552 19.141 1.00 49.34 212 ARG A C 1
ATOM 1629 O O . ARG A 1 212 ? 16.003 7.509 19.927 1.00 49.34 212 ARG A O 1
ATOM 1636 N N . GLY A 1 213 ? 15.163 8.177 17.965 1.00 42.84 213 GLY A N 1
ATOM 1637 C CA . GLY A 1 213 ? 16.339 8.969 17.566 1.00 42.84 213 GLY A CA 1
ATOM 1638 C C . GLY A 1 213 ? 17.530 8.170 17.010 1.00 42.84 213 GLY A C 1
ATOM 1639 O O . GLY A 1 213 ? 17.445 6.973 16.769 1.00 42.84 213 GLY A O 1
ATOM 1640 N N . LEU A 1 214 ? 18.658 8.864 16.789 1.00 40.62 214 LEU A N 1
ATOM 1641 C CA . LEU A 1 214 ? 19.892 8.361 16.142 1.00 40.62 214 LEU A CA 1
ATOM 1642 C C . LEU A 1 214 ? 20.604 7.216 16.893 1.00 40.62 214 LEU A C 1
ATOM 1644 O O . LEU A 1 214 ? 21.572 6.654 16.381 1.00 40.62 214 LEU A O 1
ATOM 1648 N N . GLN A 1 215 ? 20.164 6.874 18.106 1.00 46.19 215 GLN A N 1
ATOM 1649 C CA . GLN A 1 215 ? 20.710 5.762 18.878 1.00 46.19 215 GLN A CA 1
ATOM 1650 C C . GLN A 1 215 ? 19.963 4.472 18.549 1.00 46.19 215 GLN A C 1
ATOM 1652 O O . GLN A 1 215 ? 19.096 4.036 19.292 1.00 46.19 215 GLN A O 1
ATOM 1657 N N . GLY A 1 216 ? 20.359 3.849 17.441 1.00 44.38 216 GLY A N 1
ATOM 1658 C CA . GLY A 1 216 ? 20.152 2.422 17.230 1.00 44.38 216 GLY A CA 1
ATOM 1659 C C . GLY A 1 216 ? 18.753 2.034 16.764 1.00 44.38 216 GLY A C 1
ATOM 1660 O O . GLY A 1 216 ? 17.782 2.014 17.509 1.00 44.38 216 GLY A O 1
ATOM 1661 N N . PHE A 1 217 ? 18.698 1.604 15.511 1.00 53.59 217 PHE A N 1
ATOM 1662 C CA . PHE A 1 217 ? 17.679 0.703 15.000 1.00 53.59 217 PHE A CA 1
ATOM 1663 C C . PHE A 1 217 ? 17.617 -0.565 15.878 1.00 53.59 217 PHE A C 1
ATOM 1665 O O . PHE A 1 217 ? 18.437 -1.472 15.727 1.00 53.59 217 PHE A O 1
ATOM 1672 N N . GLU A 1 218 ? 16.682 -0.635 16.828 1.00 58.69 218 GLU A N 1
ATOM 1673 C CA . GLU A 1 218 ? 16.468 -1.845 17.627 1.00 58.69 218 GLU A CA 1
ATOM 1674 C C . GLU A 1 218 ? 15.442 -2.756 16.948 1.00 58.69 218 GLU A C 1
ATOM 1676 O O . GLU A 1 218 ? 14.230 -2.627 17.129 1.00 58.69 218 GLU A O 1
ATOM 1681 N N . LEU A 1 219 ? 15.950 -3.735 16.192 1.00 59.28 219 LEU A N 1
ATOM 1682 C CA . LEU A 1 219 ? 15.161 -4.767 15.505 1.00 59.28 219 LEU A CA 1
ATOM 1683 C C . LEU A 1 219 ? 14.118 -5.431 16.433 1.00 59.28 219 LEU A C 1
ATOM 1685 O O . LEU A 1 219 ? 13.009 -5.748 16.013 1.00 59.28 219 LEU A O 1
ATOM 1689 N N . ASN A 1 220 ? 14.465 -5.596 17.715 1.00 59.16 220 ASN A N 1
ATOM 1690 C CA . ASN A 1 220 ? 13.616 -6.206 18.740 1.00 59.16 220 ASN A CA 1
ATOM 1691 C C . ASN A 1 220 ? 12.367 -5.386 19.084 1.00 59.16 220 ASN A C 1
ATOM 1693 O O . ASN A 1 220 ? 11.321 -5.967 19.371 1.00 59.16 220 ASN A O 1
ATOM 1697 N N . GLU A 1 221 ? 12.454 -4.058 19.048 1.00 61.53 221 GLU A N 1
ATOM 1698 C CA . GLU A 1 221 ? 11.295 -3.189 19.262 1.00 61.53 221 GLU A CA 1
ATOM 1699 C C . GLU A 1 221 ? 10.423 -3.129 18.005 1.00 61.53 221 GLU A C 1
ATOM 1701 O O . GLU A 1 221 ? 9.198 -3.164 18.117 1.00 61.53 221 GLU A O 1
ATOM 1706 N N . MET A 1 222 ? 11.024 -3.169 16.809 1.00 63.81 222 MET A N 1
ATOM 1707 C CA . MET A 1 222 ? 10.256 -3.286 15.566 1.00 63.81 222 MET A CA 1
ATOM 1708 C C . MET A 1 222 ? 9.438 -4.579 15.501 1.00 63.81 222 MET A C 1
ATOM 1710 O O . MET A 1 222 ? 8.293 -4.548 15.066 1.00 63.81 222 MET A O 1
ATOM 1714 N N . TYR A 1 223 ? 9.959 -5.717 15.973 1.00 63.50 223 TYR A N 1
ATOM 1715 C CA . TYR A 1 223 ? 9.190 -6.971 15.960 1.00 63.50 223 TYR A CA 1
ATOM 1716 C C . TYR A 1 223 ? 7.842 -6.880 16.689 1.00 63.50 223 TYR A C 1
ATOM 1718 O O . TYR A 1 223 ? 6.960 -7.688 16.418 1.00 63.50 223 TYR A O 1
ATOM 1726 N N . LYS A 1 224 ? 7.660 -5.904 17.588 1.00 64.75 224 LYS A N 1
ATOM 1727 C CA . LYS A 1 224 ? 6.377 -5.673 18.263 1.00 64.75 224 LYS A CA 1
ATOM 1728 C C . LYS A 1 224 ? 5.343 -4.990 17.363 1.00 64.75 224 LYS A C 1
ATOM 1730 O O . LYS A 1 224 ? 4.157 -5.184 17.588 1.00 64.75 224 LYS A O 1
ATOM 1735 N N . SER A 1 225 ? 5.769 -4.193 16.381 1.00 63.91 225 SER A N 1
ATOM 1736 C CA . SER A 1 225 ? 4.888 -3.488 15.437 1.00 63.91 225 SER A CA 1
ATOM 1737 C C . SER A 1 225 ? 4.761 -4.196 14.084 1.00 63.91 225 SER A C 1
ATOM 1739 O O . SER A 1 225 ? 3.763 -4.001 13.382 1.00 63.91 225 SER A O 1
ATOM 1741 N N . PHE A 1 226 ? 5.733 -5.037 13.723 1.00 66.69 226 PHE A N 1
ATOM 1742 C CA . PHE A 1 226 ? 5.717 -5.826 12.493 1.00 66.69 226 PHE A CA 1
ATOM 1743 C C . PHE A 1 226 ? 4.584 -6.853 12.474 1.00 66.69 226 PHE A C 1
ATOM 1745 O O . PHE A 1 226 ? 4.397 -7.627 13.409 1.00 66.69 226 PHE A O 1
ATOM 1752 N N . GLY A 1 227 ? 3.828 -6.864 11.378 1.00 61.72 227 GLY A N 1
ATOM 1753 C CA . GLY A 1 227 ? 2.642 -7.703 11.213 1.00 61.72 227 GLY A CA 1
ATOM 1754 C C . GLY A 1 227 ? 1.447 -7.269 12.069 1.00 61.72 227 GLY A C 1
ATOM 1755 O O . GLY A 1 227 ? 0.407 -7.927 12.016 1.00 61.72 227 GLY A O 1
ATOM 1756 N N . ASP A 1 228 ? 1.579 -6.194 12.854 1.00 75.50 228 ASP A N 1
ATOM 1757 C CA . ASP A 1 228 ? 0.515 -5.611 13.676 1.00 75.50 228 ASP A CA 1
ATOM 1758 C C . ASP A 1 228 ? 0.064 -4.254 13.143 1.00 75.50 228 ASP A C 1
ATOM 1760 O O . ASP A 1 228 ? -1.077 -4.125 12.713 1.00 75.50 228 ASP A O 1
ATOM 1764 N N . ARG A 1 229 ? 0.981 -3.283 13.087 1.00 83.88 229 ARG A N 1
ATOM 1765 C CA 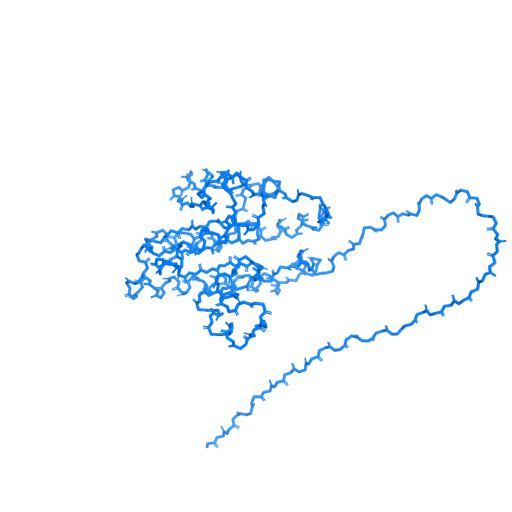. ARG A 1 229 ? 0.755 -1.935 12.534 1.00 83.88 229 ARG A CA 1
ATOM 1766 C C . ARG A 1 229 ? 1.633 -1.621 11.324 1.00 83.88 229 ARG A C 1
ATOM 1768 O O . ARG A 1 229 ? 1.303 -0.732 10.550 1.00 83.88 229 ARG A O 1
ATOM 1775 N N . LEU A 1 230 ? 2.739 -2.342 11.152 1.00 88.81 230 LEU A N 1
ATOM 1776 C CA . LEU A 1 230 ? 3.676 -2.180 10.043 1.00 88.81 230 LEU A CA 1
ATOM 1777 C C . LEU A 1 230 ? 3.791 -3.494 9.269 1.00 88.81 230 LEU A C 1
ATOM 1779 O O . LEU A 1 230 ? 4.101 -4.534 9.848 1.00 88.81 230 LEU A O 1
ATOM 1783 N N . ILE A 1 231 ? 3.568 -3.452 7.961 1.00 90.81 231 ILE A N 1
ATOM 1784 C CA . ILE A 1 231 ? 3.702 -4.597 7.061 1.00 90.81 231 ILE A CA 1
ATOM 1785 C C . ILE A 1 231 ? 4.737 -4.227 6.003 1.00 90.81 231 ILE A C 1
ATOM 1787 O O . ILE A 1 231 ? 4.508 -3.354 5.166 1.00 90.81 231 ILE A O 1
ATOM 1791 N N . LEU A 1 232 ? 5.894 -4.884 6.076 1.00 88.50 232 LEU A N 1
ATOM 1792 C CA . LEU A 1 232 ? 7.018 -4.645 5.179 1.00 88.50 232 LEU A CA 1
ATOM 1793 C C . LEU A 1 232 ? 6.986 -5.624 4.008 1.00 88.50 232 LEU A C 1
ATOM 1795 O O . LEU A 1 232 ? 6.970 -6.839 4.210 1.00 88.50 232 LEU A O 1
ATOM 1799 N N . PHE A 1 233 ? 7.044 -5.091 2.796 1.00 90.25 233 PHE A N 1
ATOM 1800 C CA . PHE A 1 233 ? 7.118 -5.847 1.555 1.00 90.25 233 PHE A CA 1
ATOM 1801 C C . PHE A 1 233 ? 8.558 -5.888 1.032 1.00 90.25 233 PHE A C 1
ATOM 1803 O O . PHE A 1 233 ? 9.283 -4.902 1.164 1.00 90.25 233 PHE A O 1
ATOM 1810 N N . PRO A 1 234 ? 8.995 -7.011 0.437 1.00 85.44 234 PRO A N 1
ATOM 1811 C CA . PRO A 1 234 ? 10.312 -7.081 -0.180 1.00 85.44 234 PRO A CA 1
ATOM 1812 C C . PRO A 1 234 ? 10.379 -6.145 -1.394 1.00 85.44 234 PRO A C 1
ATOM 1814 O O . PRO A 1 234 ? 9.556 -6.251 -2.302 1.00 85.44 234 PRO A O 1
ATOM 1817 N N . ASN A 1 235 ? 11.380 -5.262 -1.423 1.00 81.25 235 ASN A N 1
ATOM 1818 C CA . ASN A 1 235 ? 11.670 -4.407 -2.570 1.00 81.25 235 ASN A CA 1
ATOM 1819 C C . ASN A 1 235 ? 13.010 -4.800 -3.210 1.00 81.25 235 ASN A C 1
ATOM 1821 O O . ASN A 1 235 ? 14.059 -4.434 -2.691 1.00 81.25 235 ASN A O 1
ATOM 1825 N N . PRO A 1 236 ? 13.012 -5.539 -4.328 1.00 73.69 236 PRO A N 1
ATOM 1826 C CA . PRO A 1 236 ? 14.246 -5.920 -5.015 1.00 73.69 236 PRO A CA 1
ATOM 1827 C C . PRO A 1 236 ? 14.853 -4.785 -5.859 1.00 73.69 236 PRO A C 1
ATOM 1829 O O . 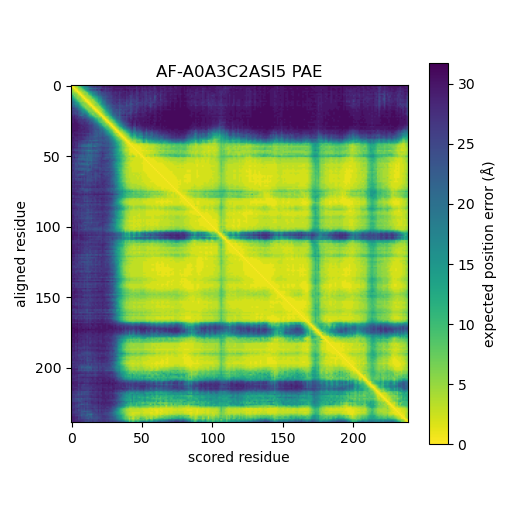PRO A 1 236 ? 15.966 -4.928 -6.371 1.00 73.69 236 PRO A O 1
ATOM 1832 N N . ALA A 1 237 ? 14.109 -3.697 -6.085 1.00 68.06 237 ALA A N 1
ATOM 1833 C CA . ALA A 1 237 ? 14.524 -2.638 -6.994 1.00 68.06 237 ALA A CA 1
ATOM 1834 C C . ALA A 1 237 ? 15.513 -1.663 -6.347 1.00 68.06 237 ALA A C 1
ATOM 1836 O O . ALA A 1 237 ? 16.392 -1.165 -7.043 1.00 68.06 237 ALA A O 1
ATOM 1837 N N . PHE A 1 238 ? 15.404 -1.432 -5.037 1.00 64.38 238 PHE A N 1
ATOM 1838 C CA . PHE A 1 238 ? 16.206 -0.456 -4.300 1.00 64.38 238 PHE A CA 1
ATOM 1839 C C . PHE A 1 238 ? 17.022 -1.178 -3.222 1.00 64.38 238 PHE A C 1
ATOM 1841 O O . PHE A 1 238 ? 16.439 -1.784 -2.325 1.00 64.38 238 PHE A O 1
ATOM 1848 N N . ASN A 1 239 ? 18.354 -1.097 -3.318 1.00 43.53 239 ASN A N 1
ATOM 1849 C CA . ASN A 1 239 ? 19.306 -1.560 -2.301 1.00 43.53 239 ASN A CA 1
ATOM 1850 C C . ASN A 1 239 ? 20.044 -0.368 -1.694 1.00 43.53 239 ASN A C 1
ATOM 1852 O O . ASN A 1 239 ? 20.473 0.500 -2.487 1.00 43.53 239 ASN A O 1
#

Sequence (239 aa):
MIKMKLHITAALIISALALASCGTQKEAAEAAAPAPVVKEVNEALNWSVKNAEARYLYSQNMRIASDRVRSMMNSGESMGQAVFIDAAFLLFNQNMTYEYFVNFGSIGDEFSIGELRGYCSNQYEPAAMELIHMCREAGMEVILMSPEKDAMDIMQDLQ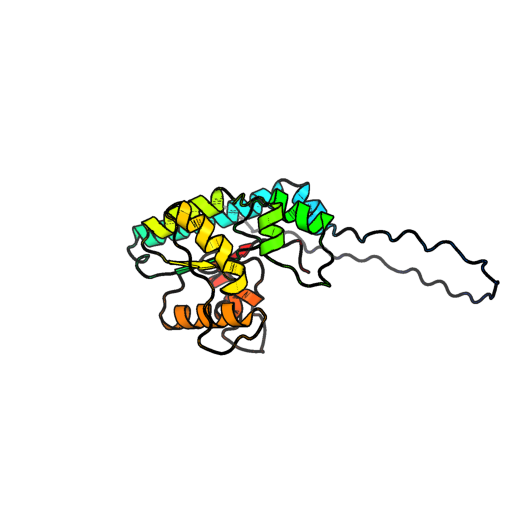KQDLQVFPSMMTGQPQYGKYAENITMREYASGNRVALVLTSSLGEASELTLSRGLQGFELNEMYKSFGDRLILFPNPAFN

Solvent-accessible surface area (backbone atoms only — not comparable to full-atom values): 14391 Å² total; per-residue (Å²): 141,82,86,83,77,86,84,84,82,80,87,86,82,89,83,85,83,85,86,86,80,89,81,94,79,93,74,90,76,72,90,68,72,78,73,79,84,72,75,82,74,60,61,54,32,55,44,45,66,73,37,69,64,50,54,46,54,51,51,51,51,46,48,52,51,42,54,48,54,51,50,30,45,76,71,68,65,23,62,71,19,28,36,35,34,31,48,73,78,55,37,35,30,59,65,51,52,38,48,45,46,69,76,68,57,59,94,84,59,88,85,50,59,61,57,54,38,59,74,39,67,74,39,57,24,67,65,42,51,52,40,53,54,49,32,53,77,35,48,27,46,39,31,32,55,34,45,49,88,63,31,47,66,58,34,56,55,36,42,75,71,78,37,82,55,41,45,15,56,64,98,63,82,95,66,90,67,77,56,25,34,43,48,35,51,45,57,34,48,76,67,73,21,62,53,37,35,40,32,59,48,69,80,68,42,36,75,81,66,45,79,72,57,93,73,64,86,54,67,76,63,46,59,73,36,50,83,67,38,35,40,81,44,91,49,58,86,68,131

Nearest PDB structures (foldseek):
  4egf-assembly2_G  TM=5.239E-01  e=6.788E-01  Mycolicibacterium smegmatis MC2 155
  2z1n-assembly1_A  TM=5.198E-01  e=5.284E+00  Aeropyrum pernix K1
  8t2u-assembly1_B  TM=3.927E-01  e=4.991E+00  Homo sapiens

Secondary structure (DSSP, 8-state):
--PPPP-------------------------PPPPP------HHHHHHHH-HHHHHHHHHHHHHHHHHHHHHHHHT--TT-EEEE-HHHHTB-HHHHHHHHHHH--TTS---HHHHHHHHTT-B-HHHHHHHHHHHHTT-EEEEEEEHHHHHHHHHHHHHTT---EEE--SSS---STHHHHHHHHHHHHTT-EEEEEES-GGGGHHHH-TT-SS---HHHHTTTBTTTEEEPP-SS--

Foldseek 3Di:
DDDDDDDDDDDDDDDDDDDDDDDDDDDDDDPPDPDPPPPDQLVLLVCCLPDCVQVVLLLVLLVLLQVLLVVCLVVLNLALAAEEAACLCNWADNNQSSVCCRVPDPVPDDDASVVSCVSSVVHTDPSNVVSQVSSVVSNYAYEYQAACVRCVVVQVVVVVVVGHHHYQDDPDDDDDDLPSLVVSLVVCVVVVRQFAYEDQDVVSVCVLQVVPHPPDRDPVSSVVCDSGHYRHRHDSSDD

Mean predicted aligned error: 12.39 Å

Radius of gyration: 21.98 Å; Cα contacts (8 Å, |Δi|>4): 296; chains: 1; bounding box: 70×60×59 Å